Protein AF-A0A8T4NML2-F1 (afdb_monomer_lite)

Structure (mmCIF, N/CA/C/O backbone):
data_AF-A0A8T4NML2-F1
#
_entry.id   AF-A0A8T4NML2-F1
#
loop_
_atom_site.group_PDB
_atom_site.id
_atom_site.type_symbol
_atom_site.label_atom_id
_atom_site.label_alt_id
_atom_site.label_comp_id
_atom_site.label_asym_id
_atom_site.label_entity_id
_atom_site.label_seq_id
_atom_site.pdbx_PDB_ins_code
_atom_site.Cartn_x
_atom_site.Cartn_y
_atom_site.Cartn_z
_atom_site.occupancy
_atom_site.B_iso_or_equiv
_atom_site.auth_seq_id
_atom_site.auth_comp_id
_atom_site.auth_asym_id
_atom_site.auth_atom_id
_atom_site.pdbx_PDB_model_num
ATOM 1 N N . MET A 1 1 ? 7.526 13.174 -20.172 1.00 58.03 1 MET A N 1
ATOM 2 C CA . MET A 1 1 ? 6.718 12.640 -21.299 1.00 58.03 1 MET A CA 1
ATOM 3 C C . MET A 1 1 ? 5.493 11.960 -20.711 1.00 58.03 1 MET A C 1
ATOM 5 O O . MET A 1 1 ? 5.673 11.261 -19.726 1.00 58.03 1 MET A O 1
ATOM 9 N N . LYS A 1 2 ? 4.295 12.156 -21.279 1.00 60.88 2 LYS A N 1
ATOM 10 C CA . LYS A 1 2 ? 3.053 11.558 -20.763 1.00 60.88 2 LYS A CA 1
ATOM 11 C C . LYS A 1 2 ? 2.724 10.248 -21.499 1.00 60.88 2 LYS A C 1
ATOM 13 O O . LYS A 1 2 ? 2.502 10.268 -22.709 1.00 60.88 2 LYS A O 1
ATOM 18 N N . LEU A 1 3 ? 2.727 9.121 -20.796 1.00 67.12 3 LEU A N 1
ATOM 19 C CA . LEU A 1 3 ? 2.211 7.828 -21.231 1.00 67.12 3 LEU A CA 1
ATOM 20 C C . LEU A 1 3 ? 0.683 7.908 -21.314 1.00 67.12 3 LEU A C 1
ATOM 22 O O . LEU A 1 3 ? -0.028 7.959 -20.319 1.00 67.12 3 LEU A O 1
ATOM 26 N N . SER A 1 4 ? 0.154 7.909 -22.535 1.00 62.88 4 SER A N 1
ATOM 27 C CA . SER A 1 4 ? -1.290 8.022 -22.765 1.00 62.88 4 SER A CA 1
ATOM 28 C C . SER A 1 4 ? -2.064 6.740 -22.453 1.00 62.88 4 SER A C 1
ATOM 30 O O . SER A 1 4 ? -3.295 6.772 -22.402 1.00 62.88 4 SER A O 1
ATOM 32 N N . ARG A 1 5 ? -1.370 5.605 -22.285 1.00 69.19 5 ARG A N 1
ATOM 33 C CA . ARG A 1 5 ? -1.958 4.288 -22.022 1.00 69.19 5 ARG A CA 1
ATOM 34 C C . ARG A 1 5 ? -1.017 3.401 -21.222 1.00 69.19 5 ARG A C 1
ATOM 36 O O . ARG A 1 5 ? 0.203 3.536 -21.279 1.00 69.19 5 ARG A O 1
ATOM 43 N N . TYR A 1 6 ? -1.631 2.448 -20.536 1.00 73.88 6 TYR A N 1
ATOM 44 C CA . TYR A 1 6 ? -0.951 1.317 -19.939 1.00 73.88 6 TYR A CA 1
ATOM 45 C C . TYR A 1 6 ? -0.265 0.452 -21.008 1.00 73.88 6 TYR A C 1
ATOM 47 O O . TYR A 1 6 ? -0.877 0.167 -22.040 1.00 73.88 6 TYR A O 1
ATOM 55 N N . GLY A 1 7 ? 0.958 -0.024 -20.758 1.00 75.31 7 GLY A N 1
ATOM 56 C CA . GLY A 1 7 ? 1.636 -0.912 -21.707 1.00 75.31 7 GLY A CA 1
ATOM 57 C C . GLY A 1 7 ? 2.960 -1.490 -21.222 1.00 75.31 7 GLY A C 1
ATOM 58 O O . GLY A 1 7 ? 3.575 -0.980 -20.285 1.00 75.31 7 GLY A O 1
ATOM 59 N N . LEU A 1 8 ? 3.389 -2.571 -21.877 1.00 78.25 8 LEU A N 1
ATOM 60 C CA . LEU A 1 8 ? 4.763 -3.054 -21.791 1.00 78.25 8 LEU A CA 1
ATOM 61 C C . LEU A 1 8 ? 5.650 -2.102 -22.596 1.00 78.25 8 LEU A C 1
ATOM 63 O O . LEU A 1 8 ? 5.351 -1.805 -23.750 1.00 78.25 8 LEU A O 1
ATOM 67 N N . ILE A 1 9 ? 6.725 -1.630 -21.984 1.00 81.38 9 ILE A N 1
ATOM 68 C CA . ILE A 1 9 ? 7.774 -0.878 -22.658 1.00 81.38 9 ILE A CA 1
ATOM 69 C C . ILE A 1 9 ? 8.929 -1.858 -22.829 1.00 81.38 9 ILE A C 1
ATOM 71 O O . ILE A 1 9 ? 9.598 -2.247 -21.866 1.00 81.38 9 ILE A O 1
ATOM 75 N N . GLU A 1 10 ? 9.074 -2.332 -24.061 1.00 81.00 10 GLU A N 1
ATOM 76 C CA . GLU A 1 10 ? 10.095 -3.303 -24.428 1.00 81.00 10 GLU A CA 1
ATOM 77 C C . GLU A 1 10 ? 11.447 -2.616 -24.588 1.00 81.00 10 GLU A C 1
ATOM 79 O O . GLU A 1 10 ? 11.572 -1.553 -25.204 1.00 81.00 10 GLU A O 1
ATOM 84 N N . SER A 1 11 ? 12.472 -3.260 -24.039 1.00 81.00 11 SER A N 1
ATOM 85 C CA . SER A 1 11 ? 13.842 -2.813 -24.219 1.00 81.00 11 SER A CA 1
ATOM 86 C C . SER A 1 11 ? 14.338 -3.162 -25.618 1.00 81.00 11 SER A C 1
ATOM 88 O O . SER A 1 11 ? 14.111 -4.254 -26.130 1.00 81.00 11 SER A O 1
ATOM 90 N N . LYS A 1 12 ? 15.119 -2.257 -26.194 1.00 82.38 12 LYS A N 1
ATOM 91 C CA . LYS A 1 12 ? 15.935 -2.457 -27.397 1.00 82.38 12 LYS A CA 1
ATOM 92 C C . LYS A 1 12 ? 17.408 -2.723 -27.067 1.00 82.38 12 LYS A C 1
ATOM 94 O O . LYS A 1 12 ? 18.245 -2.770 -27.963 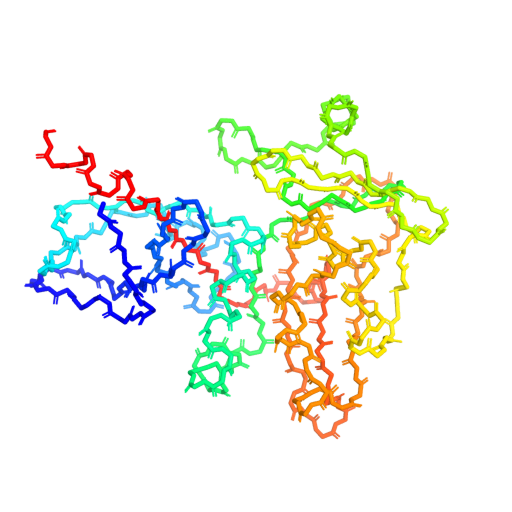1.00 82.38 12 LYS A O 1
ATOM 99 N N . SER A 1 13 ? 17.752 -2.838 -25.785 1.00 75.69 13 SER A N 1
ATOM 100 C CA . SER A 1 13 ? 19.128 -3.056 -25.326 1.00 75.69 13 SER A CA 1
ATOM 101 C C . SER A 1 13 ? 19.531 -4.529 -25.433 1.00 75.69 13 SER A C 1
ATOM 103 O O . SER A 1 13 ? 18.793 -5.408 -24.994 1.00 75.69 13 SER A O 1
ATOM 105 N N . SER A 1 14 ? 20.742 -4.798 -25.933 1.00 71.38 14 SER A N 1
ATOM 106 C CA . SER A 1 14 ? 21.362 -6.135 -25.908 1.00 71.38 14 SER A CA 1
ATOM 107 C C . SER A 1 14 ? 21.981 -6.504 -24.551 1.00 71.38 14 SER A C 1
ATOM 109 O O . SER A 1 14 ? 22.449 -7.627 -24.368 1.00 71.38 14 SER A O 1
ATOM 111 N N . ARG A 1 15 ? 22.019 -5.561 -23.601 1.00 69.94 15 ARG A N 1
ATOM 112 C CA . ARG A 1 15 ? 22.503 -5.765 -22.226 1.00 69.94 15 ARG A CA 1
ATOM 113 C C . ARG A 1 15 ? 21.388 -6.336 -21.339 1.00 69.94 15 ARG A C 1
ATOM 115 O O . ARG A 1 15 ? 20.223 -6.292 -21.749 1.00 69.94 15 ARG A O 1
ATOM 122 N N . PRO A 1 16 ? 21.709 -6.831 -20.122 1.00 69.50 16 PRO A N 1
ATOM 123 C CA . PRO A 1 16 ? 20.686 -7.210 -19.159 1.00 69.50 16 PRO A CA 1
ATOM 124 C C . PRO A 1 16 ? 19.735 -6.030 -18.958 1.00 69.50 16 PRO A C 1
ATOM 126 O O . PRO A 1 16 ? 20.135 -4.935 -18.551 1.00 69.50 16 PRO A O 1
ATOM 129 N N . HIS A 1 17 ? 18.483 -6.251 -19.324 1.00 81.75 17 HIS A N 1
ATOM 130 C CA . HIS A 1 17 ? 17.416 -5.278 -19.233 1.00 81.75 17 HIS A CA 1
ATOM 131 C C . HIS A 1 17 ? 16.231 -5.939 -18.553 1.00 81.75 17 HIS A C 1
ATOM 133 O O . HIS A 1 17 ? 16.081 -7.161 -18.557 1.00 81.75 17 HIS A O 1
ATOM 139 N N . ILE A 1 18 ? 15.373 -5.109 -17.987 1.00 80.81 18 ILE A N 1
ATOM 140 C CA . ILE A 1 18 ? 14.092 -5.543 -17.463 1.00 80.81 18 ILE A CA 1
ATOM 141 C C . ILE A 1 18 ? 12.996 -4.909 -18.306 1.00 80.81 18 ILE A C 1
ATOM 143 O O . ILE A 1 18 ? 13.107 -3.754 -18.728 1.00 80.81 18 ILE A O 1
ATOM 147 N N . ASN A 1 19 ? 11.957 -5.689 -18.582 1.00 78.19 19 ASN A N 1
ATOM 148 C CA . ASN A 1 19 ? 10.753 -5.167 -19.200 1.00 78.19 19 ASN A CA 1
ATOM 149 C C . ASN A 1 19 ? 10.100 -4.168 -18.250 1.00 78.19 19 ASN A C 1
ATOM 151 O O . ASN A 1 19 ? 9.869 -4.480 -17.077 1.00 78.19 19 ASN A O 1
ATOM 155 N N . LEU A 1 20 ? 9.798 -2.981 -18.769 1.00 85.31 20 LEU A N 1
ATOM 156 C CA . LEU A 1 20 ? 9.159 -1.933 -17.992 1.00 85.31 20 LEU A CA 1
ATOM 157 C C . LEU A 1 20 ? 7.672 -1.903 -18.278 1.00 85.31 20 LEU A C 1
ATOM 159 O O . LEU A 1 20 ? 7.180 -2.349 -19.311 1.00 85.31 20 LEU A O 1
ATOM 163 N N . ILE A 1 21 ? 6.949 -1.360 -17.322 1.00 82.69 21 ILE A N 1
ATOM 164 C CA . ILE A 1 21 ? 5.516 -1.204 -17.372 1.00 82.69 21 ILE A CA 1
ATOM 165 C C . ILE A 1 21 ? 5.230 0.285 -17.254 1.00 82.69 21 ILE A C 1
ATOM 167 O O . ILE A 1 21 ? 5.596 0.910 -16.261 1.00 82.69 21 ILE A O 1
ATOM 171 N N . GLY A 1 22 ? 4.551 0.835 -18.255 1.00 82.50 22 GLY A N 1
ATOM 172 C CA . GLY A 1 22 ? 3.967 2.165 -18.178 1.00 82.50 22 GLY A CA 1
ATOM 173 C C . GLY A 1 22 ? 2.611 2.118 -17.483 1.00 82.50 22 GLY A C 1
ATOM 174 O O . GLY A 1 22 ? 1.740 1.353 -17.904 1.00 82.50 22 GLY A O 1
ATOM 175 N N . VAL A 1 23 ? 2.425 2.928 -16.442 1.00 80.50 23 VAL A N 1
ATOM 176 C CA . VAL A 1 23 ? 1.164 3.071 -15.706 1.00 80.50 23 VAL A CA 1
ATOM 177 C C . VAL A 1 23 ? 0.727 4.532 -15.750 1.00 80.50 23 VAL A C 1
ATOM 179 O O . VAL A 1 23 ? 1.452 5.384 -15.235 1.00 80.50 23 VAL A O 1
ATOM 182 N N . PRO A 1 24 ? -0.434 4.836 -16.353 1.00 75.38 24 PRO A N 1
ATOM 183 C CA . PRO A 1 24 ? -0.969 6.188 -16.346 1.00 75.38 24 PRO A CA 1
ATOM 184 C C . PRO A 1 24 ? -1.243 6.656 -14.917 1.00 75.38 24 PRO A C 1
ATOM 186 O O . PRO A 1 24 ? -1.800 5.893 -14.126 1.00 75.38 24 PRO A O 1
ATOM 189 N N . GLY A 1 25 ? -0.883 7.895 -14.598 1.00 68.00 25 GLY A N 1
ATOM 190 C CA . GLY A 1 25 ? -1.186 8.507 -13.303 1.00 68.00 25 GLY A CA 1
ATOM 191 C C . GLY A 1 25 ? -1.884 9.858 -13.442 1.00 68.00 25 GLY A C 1
ATOM 192 O O . GLY A 1 25 ? -1.781 10.530 -14.469 1.00 68.00 25 GLY A O 1
ATOM 193 N N . ASP A 1 26 ? -2.602 10.266 -12.393 1.00 60.66 26 ASP A N 1
ATOM 194 C CA . ASP A 1 26 ? -3.373 11.519 -12.396 1.00 60.66 26 ASP A CA 1
ATOM 195 C C . ASP A 1 26 ? -2.466 12.760 -12.433 1.00 60.66 26 ASP A C 1
ATOM 197 O O . ASP A 1 26 ? -2.779 13.744 -13.106 1.00 60.66 26 ASP A O 1
ATOM 201 N N . LYS A 1 27 ? -1.329 12.703 -11.724 1.00 66.44 27 LYS A N 1
ATOM 202 C CA . LYS A 1 27 ? -0.318 13.775 -11.683 1.00 66.44 27 LYS A CA 1
ATOM 203 C C . LYS A 1 27 ? 0.843 13.496 -12.633 1.00 66.44 27 LYS A C 1
ATOM 205 O O . LYS A 1 27 ? 1.169 14.338 -13.464 1.00 66.44 27 LYS A O 1
ATOM 210 N N . GLU A 1 28 ? 1.430 12.308 -12.533 1.00 73.50 28 GLU A N 1
ATOM 211 C CA . GLU A 1 28 ? 2.518 11.847 -13.392 1.00 73.50 28 GLU A CA 1
ATOM 212 C C . GLU A 1 28 ? 2.387 10.354 -13.660 1.00 73.50 28 GLU A C 1
ATOM 214 O O . GLU A 1 28 ? 1.933 9.599 -12.800 1.00 73.50 28 GLU A O 1
ATOM 219 N N . ASP A 1 29 ? 2.829 9.924 -14.840 1.00 79.81 29 ASP A N 1
ATOM 220 C CA . ASP A 1 29 ? 2.860 8.504 -15.159 1.00 79.81 29 ASP A CA 1
ATOM 221 C C . ASP A 1 29 ? 4.020 7.813 -14.451 1.00 79.81 29 ASP A C 1
ATOM 223 O O . ASP A 1 29 ? 5.121 8.367 -14.319 1.00 79.81 29 ASP A O 1
ATOM 227 N N . LEU A 1 30 ? 3.770 6.574 -14.042 1.00 81.81 30 LEU A N 1
ATOM 228 C CA . LEU A 1 30 ? 4.745 5.722 -13.385 1.00 81.81 30 LEU A CA 1
ATOM 229 C C . LEU A 1 30 ? 5.355 4.770 -14.405 1.00 81.81 30 LEU A C 1
ATOM 231 O O . LEU A 1 30 ? 4.654 4.121 -15.186 1.00 81.81 30 LEU A O 1
ATOM 235 N N . VAL A 1 31 ? 6.674 4.641 -14.351 1.00 84.12 31 VAL A N 1
ATOM 236 C CA . VAL A 1 31 ? 7.404 3.595 -15.062 1.00 84.12 31 VAL A CA 1
ATOM 237 C C . VAL A 1 31 ? 7.894 2.609 -14.021 1.00 84.12 31 VAL A C 1
ATOM 239 O O . VAL A 1 31 ? 8.633 2.990 -13.111 1.00 84.12 31 VAL A O 1
ATOM 242 N N . VAL A 1 32 ? 7.465 1.354 -14.119 1.00 86.06 32 VAL A N 1
ATOM 243 C CA . VAL A 1 32 ? 7.709 0.363 -13.067 1.00 86.06 32 VAL A CA 1
ATOM 244 C C . VAL A 1 32 ? 8.267 -0.943 -13.610 1.00 86.06 32 VAL A C 1
ATOM 246 O O . VAL A 1 32 ? 7.979 -1.356 -14.731 1.00 86.06 32 VAL A O 1
ATOM 249 N N . ALA A 1 33 ? 9.048 -1.609 -12.777 1.00 87.44 33 ALA A N 1
ATOM 250 C CA . ALA A 1 33 ? 9.514 -2.970 -12.943 1.00 87.44 33 ALA A CA 1
ATOM 251 C C . ALA A 1 33 ? 9.005 -3.822 -11.771 1.00 87.44 33 ALA A C 1
ATOM 253 O O . ALA A 1 33 ? 8.710 -3.324 -10.680 1.00 87.44 33 ALA A O 1
ATOM 254 N N . ARG A 1 34 ? 8.880 -5.126 -12.008 1.00 86.06 34 ARG A N 1
ATOM 255 C CA . ARG A 1 34 ? 8.401 -6.093 -11.018 1.00 86.06 34 ARG A CA 1
ATOM 256 C C . ARG A 1 34 ? 9.557 -6.981 -10.557 1.00 86.06 34 ARG A C 1
ATOM 258 O O . ARG A 1 34 ? 10.258 -7.530 -11.400 1.00 86.06 34 ARG A O 1
ATOM 265 N N . PHE A 1 35 ? 9.679 -7.178 -9.248 1.00 85.56 35 PHE A N 1
ATOM 266 C CA . PHE A 1 35 ? 10.730 -7.962 -8.588 1.00 85.56 35 PHE A CA 1
ATOM 267 C C . PHE A 1 35 ? 10.077 -9.059 -7.738 1.00 85.56 35 PHE A C 1
ATOM 269 O O . PHE A 1 35 ? 9.071 -8.759 -7.101 1.00 85.56 35 PHE A O 1
ATOM 276 N N . GLY A 1 36 ? 10.567 -10.303 -7.769 1.00 78.88 36 GLY A N 1
ATOM 277 C CA . GLY A 1 36 ? 9.986 -11.444 -7.033 1.00 78.88 36 GLY A CA 1
ATOM 278 C C . GLY A 1 36 ? 10.231 -12.808 -7.702 1.00 78.88 36 GLY A C 1
ATOM 279 O O . GLY A 1 36 ? 10.777 -12.833 -8.812 1.00 78.88 36 GLY A O 1
ATOM 280 N N . PRO A 1 37 ? 9.784 -13.933 -7.095 1.00 76.56 37 PRO A N 1
ATOM 281 C CA . PRO A 1 37 ? 8.864 -14.040 -5.953 1.00 76.56 37 PRO A CA 1
ATOM 282 C C . PRO A 1 37 ? 9.531 -14.056 -4.560 1.00 76.56 37 PRO A C 1
ATOM 284 O O . PRO A 1 37 ? 8.939 -14.581 -3.628 1.00 76.56 37 PRO A O 1
ATOM 287 N N . ASP A 1 38 ? 10.743 -13.532 -4.391 1.00 80.81 38 ASP A N 1
ATOM 288 C CA . ASP A 1 38 ? 11.445 -13.557 -3.100 1.00 80.81 38 ASP A CA 1
ATOM 289 C C . ASP A 1 38 ? 10.802 -12.663 -2.015 1.00 80.81 38 ASP A C 1
ATOM 291 O O . ASP A 1 38 ? 9.780 -12.001 -2.211 1.00 80.81 38 ASP A O 1
ATOM 295 N N . THR A 1 39 ? 11.442 -12.599 -0.844 1.00 81.88 39 THR A N 1
ATOM 296 C CA . THR A 1 39 ? 11.035 -11.707 0.250 1.00 81.88 39 THR A CA 1
ATOM 297 C C . THR A 1 39 ? 11.091 -10.225 -0.129 1.00 81.88 39 THR A C 1
ATOM 299 O O . THR A 1 39 ? 11.914 -9.808 -0.944 1.00 81.88 39 THR A O 1
ATOM 302 N N . TYR A 1 40 ? 10.289 -9.377 0.533 1.00 81.50 40 TYR A N 1
ATOM 303 C CA . TYR A 1 40 ? 10.297 -7.927 0.274 1.00 81.50 40 TYR A CA 1
ATOM 304 C C . TYR A 1 40 ? 11.696 -7.311 0.415 1.00 81.50 40 TYR A C 1
ATOM 306 O O . TYR A 1 40 ? 12.075 -6.449 -0.371 1.00 81.50 40 TYR A O 1
ATOM 314 N N . ALA A 1 41 ? 12.489 -7.771 1.389 1.00 80.94 41 ALA A N 1
ATOM 315 C CA . ALA A 1 41 ? 13.860 -7.304 1.588 1.00 80.94 41 ALA A CA 1
ATOM 316 C C . ALA A 1 41 ? 14.776 -7.681 0.410 1.00 80.94 41 ALA A C 1
ATOM 318 O O . ALA A 1 41 ? 15.522 -6.831 -0.078 1.00 80.94 41 ALA A O 1
ATOM 319 N N . VAL A 1 42 ? 14.676 -8.918 -0.088 1.00 85.81 42 VAL A N 1
ATOM 320 C CA . VAL A 1 42 ? 15.428 -9.388 -1.265 1.00 85.81 42 VAL A CA 1
ATOM 321 C C . VAL A 1 42 ? 14.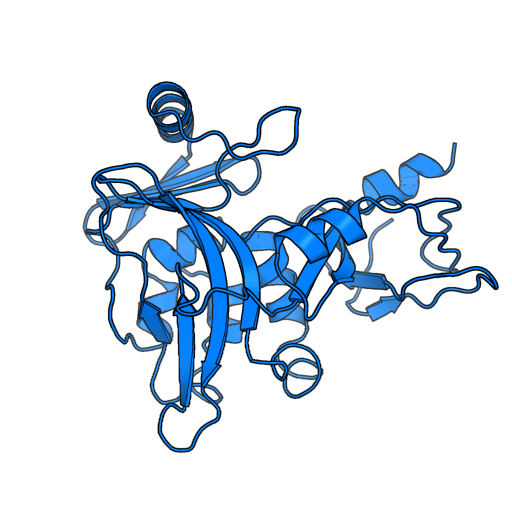988 -8.639 -2.525 1.00 85.81 42 VAL A C 1
ATOM 323 O O . VAL A 1 42 ? 15.830 -8.123 -3.259 1.00 85.81 42 VAL A O 1
ATOM 326 N N . ASN A 1 43 ? 13.681 -8.463 -2.723 1.00 86.75 43 ASN A N 1
ATOM 327 C CA . ASN A 1 43 ? 13.130 -7.684 -3.831 1.00 86.75 43 ASN A CA 1
ATOM 328 C C . ASN A 1 43 ? 13.606 -6.225 -3.797 1.00 86.75 43 ASN A C 1
ATOM 330 O O . ASN A 1 43 ? 14.020 -5.689 -4.824 1.00 86.75 43 ASN A O 1
ATOM 334 N N . ARG A 1 44 ? 13.618 -5.583 -2.620 1.00 85.31 44 ARG A N 1
ATOM 335 C CA . ARG A 1 44 ? 14.168 -4.228 -2.447 1.00 85.31 44 ARG A CA 1
ATOM 336 C C . ARG A 1 44 ? 15.661 -4.166 -2.755 1.00 85.31 44 ARG A C 1
ATOM 338 O O . ARG A 1 44 ? 16.110 -3.184 -3.340 1.00 85.31 44 ARG A O 1
ATOM 345 N N . ALA A 1 45 ? 16.432 -5.175 -2.355 1.00 86.88 45 ALA A N 1
ATOM 346 C CA . ALA A 1 45 ? 17.855 -5.236 -2.673 1.00 86.88 45 ALA A CA 1
ATOM 347 C C . ALA A 1 45 ? 18.080 -5.354 -4.190 1.00 86.88 45 ALA A C 1
ATOM 349 O O . ALA A 1 45 ? 18.928 -4.646 -4.730 1.00 86.88 45 ALA A O 1
ATOM 350 N N . ALA A 1 46 ? 17.273 -6.161 -4.886 1.00 88.31 46 ALA A N 1
ATOM 351 C CA . ALA A 1 46 ? 17.298 -6.254 -6.344 1.00 88.31 46 ALA A CA 1
ATOM 352 C C . ALA A 1 46 ? 16.938 -4.918 -7.022 1.00 88.31 46 ALA A C 1
ATOM 354 O O . ALA A 1 46 ? 17.639 -4.495 -7.934 1.00 88.31 46 ALA A O 1
ATOM 355 N N . MET A 1 47 ? 15.921 -4.191 -6.536 1.00 88.00 47 MET A N 1
ATOM 356 C CA . MET A 1 47 ? 15.534 -2.873 -7.082 1.00 88.00 47 MET A CA 1
ATOM 357 C C . MET A 1 47 ? 16.678 -1.851 -7.112 1.00 88.00 47 MET A C 1
ATOM 359 O O . MET A 1 47 ? 16.712 -0.996 -7.997 1.00 88.00 47 MET A O 1
ATOM 363 N N . ARG A 1 48 ? 17.605 -1.934 -6.150 1.00 83.50 48 ARG A N 1
ATOM 364 C CA . ARG A 1 48 ? 18.748 -1.018 -6.021 1.00 83.50 48 ARG A CA 1
ATOM 365 C C . ARG A 1 48 ? 19.871 -1.297 -7.022 1.00 83.50 48 ARG A C 1
ATOM 367 O O . ARG A 1 48 ? 20.820 -0.521 -7.074 1.00 83.50 48 ARG A O 1
ATOM 374 N N . GLN A 1 49 ? 19.794 -2.387 -7.785 1.00 86.50 49 GLN A N 1
ATOM 375 C CA . GLN A 1 49 ? 20.753 -2.668 -8.848 1.00 86.50 49 GLN A CA 1
ATOM 376 C C . GLN A 1 49 ? 20.576 -1.694 -10.019 1.00 86.50 49 GLN A C 1
ATOM 378 O O . GLN A 1 49 ? 19.507 -1.117 -10.229 1.00 86.50 49 GLN A O 1
ATOM 383 N N . GLU A 1 50 ? 21.647 -1.521 -10.787 1.00 87.00 50 GLU A N 1
ATOM 384 C CA . GLU A 1 50 ? 21.635 -0.726 -12.009 1.00 87.00 50 GLU A CA 1
ATOM 385 C C . GLU A 1 50 ? 21.195 -1.578 -13.201 1.00 87.00 50 GLU A C 1
ATOM 387 O O . GLU A 1 50 ? 21.730 -2.658 -13.457 1.00 87.00 50 GLU A O 1
ATOM 392 N N . TYR A 1 51 ? 20.235 -1.063 -13.963 1.00 84.75 51 TYR A N 1
ATOM 393 C CA . TYR A 1 51 ? 19.710 -1.689 -15.173 1.00 84.75 51 TYR A CA 1
ATOM 394 C C . TYR A 1 51 ? 19.863 -0.753 -16.369 1.00 84.75 51 TYR A C 1
ATOM 396 O O . TYR A 1 51 ? 19.927 0.461 -16.214 1.00 84.75 51 TYR A O 1
ATOM 404 N N . THR A 1 52 ? 19.870 -1.301 -17.584 1.00 83.12 52 THR A N 1
ATOM 405 C CA . THR A 1 52 ? 19.859 -0.493 -18.818 1.00 83.12 52 THR A CA 1
ATOM 406 C C . THR A 1 52 ? 18.515 -0.620 -19.521 1.00 83.12 52 THR A C 1
ATOM 408 O O . THR A 1 52 ? 17.952 -1.719 -19.562 1.00 83.12 52 THR A O 1
ATOM 411 N N . HIS A 1 53 ? 17.988 0.474 -20.086 1.00 84.12 53 HIS A N 1
ATOM 412 C CA . HIS A 1 53 ? 16.729 0.411 -20.827 1.00 84.12 53 HIS A CA 1
ATOM 413 C C . HIS A 1 53 ? 16.606 1.493 -21.909 1.00 84.12 53 HIS A C 1
ATOM 415 O O . HIS A 1 53 ? 16.338 2.662 -21.646 1.00 84.12 53 HIS A O 1
ATOM 421 N N . SER A 1 54 ? 16.712 1.083 -23.169 1.00 81.62 54 SER A N 1
ATOM 422 C CA . SER A 1 54 ? 16.475 1.970 -24.309 1.00 81.62 54 SER A CA 1
ATOM 423 C C . SER A 1 54 ? 15.234 1.516 -25.059 1.00 81.62 54 SER A C 1
ATOM 425 O O . SER A 1 54 ? 15.138 0.349 -25.413 1.00 81.62 54 SER A O 1
ATOM 427 N N . SER A 1 55 ? 14.291 2.415 -25.308 1.00 80.56 55 SER A N 1
ATOM 428 C CA . SER A 1 55 ? 13.084 2.183 -26.102 1.00 80.56 55 SER A CA 1
ATOM 429 C C . SER A 1 55 ? 12.710 3.465 -26.856 1.00 80.56 55 SER A C 1
ATOM 431 O O . SER A 1 55 ? 13.248 4.539 -26.577 1.00 80.56 55 SER A O 1
ATOM 433 N N . ASP A 1 56 ? 11.765 3.373 -27.796 1.00 76.31 56 ASP A N 1
ATOM 434 C CA . ASP A 1 56 ? 11.267 4.559 -28.523 1.00 76.31 56 ASP A CA 1
ATOM 435 C C . ASP A 1 56 ? 10.477 5.514 -27.623 1.00 76.31 56 ASP A C 1
ATOM 437 O O . ASP A 1 56 ? 10.308 6.688 -27.940 1.00 76.31 56 ASP A O 1
ATOM 441 N N . VAL A 1 57 ? 9.982 4.997 -26.498 1.00 75.81 57 VAL A N 1
ATOM 442 C CA . VAL A 1 57 ? 9.149 5.724 -25.541 1.00 75.81 57 VAL A CA 1
ATOM 443 C C . VAL A 1 57 ? 10.032 6.297 -24.426 1.00 75.81 57 VAL A C 1
ATOM 445 O O . VAL A 1 57 ? 9.949 7.471 -24.091 1.00 75.81 57 VAL A O 1
ATOM 448 N N . LEU A 1 58 ? 10.959 5.507 -23.891 1.00 75.38 58 LEU A N 1
ATOM 449 C CA . LEU A 1 58 ? 11.905 5.898 -22.846 1.00 75.38 58 LEU A CA 1
ATOM 450 C C . LEU A 1 58 ? 13.339 5.646 -23.311 1.00 75.38 58 LEU A C 1
ATOM 452 O O . LEU A 1 58 ? 13.709 4.507 -23.582 1.00 75.38 58 LEU A O 1
ATOM 456 N N . SER A 1 59 ? 14.163 6.690 -23.352 1.00 73.94 59 SER A N 1
ATOM 457 C CA . SER A 1 59 ? 15.591 6.578 -23.677 1.00 73.94 59 SER A CA 1
ATOM 458 C C . SER A 1 59 ? 16.419 6.759 -22.402 1.00 73.94 59 SER A C 1
ATOM 460 O O . SER A 1 59 ? 16.794 7.884 -22.084 1.00 73.94 59 SER A O 1
ATOM 462 N N . MET A 1 60 ? 16.655 5.673 -21.655 1.00 78.88 60 MET A N 1
ATOM 463 C CA . MET A 1 60 ? 17.337 5.700 -20.351 1.00 78.88 60 MET A CA 1
ATOM 464 C C . MET A 1 60 ? 18.615 4.831 -20.363 1.00 78.88 60 MET A C 1
ATOM 466 O O . MET A 1 60 ? 18.544 3.602 -20.442 1.00 78.88 60 MET A O 1
ATOM 47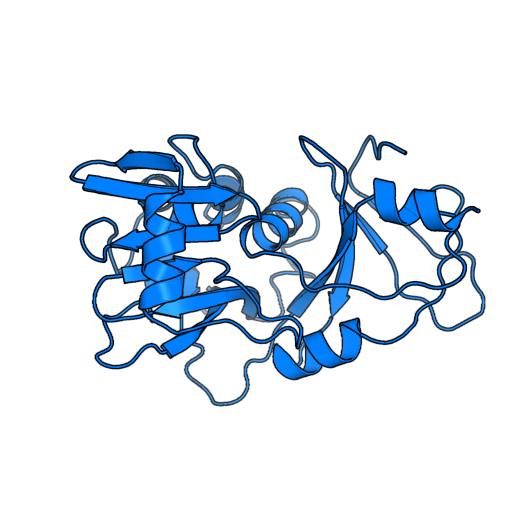0 N N . PRO A 1 61 ? 19.819 5.419 -20.280 1.00 76.75 61 PRO A N 1
ATOM 471 C CA . PRO A 1 61 ? 21.056 4.643 -20.376 1.00 76.75 61 PRO A CA 1
ATOM 472 C C . PRO A 1 61 ? 21.325 3.768 -19.140 1.00 76.75 61 PRO A C 1
ATOM 474 O O . PRO A 1 61 ? 21.763 2.628 -19.300 1.00 76.75 61 PRO A O 1
ATOM 477 N N . ILE A 1 62 ? 21.037 4.267 -17.932 1.00 84.62 62 ILE A N 1
ATOM 478 C CA . ILE A 1 62 ? 21.171 3.551 -16.653 1.00 84.62 62 ILE A CA 1
ATOM 479 C C . ILE A 1 62 ? 19.978 3.906 -15.764 1.00 84.62 62 ILE A C 1
ATOM 481 O O . ILE A 1 62 ? 19.567 5.061 -15.702 1.00 84.62 62 ILE A O 1
ATOM 485 N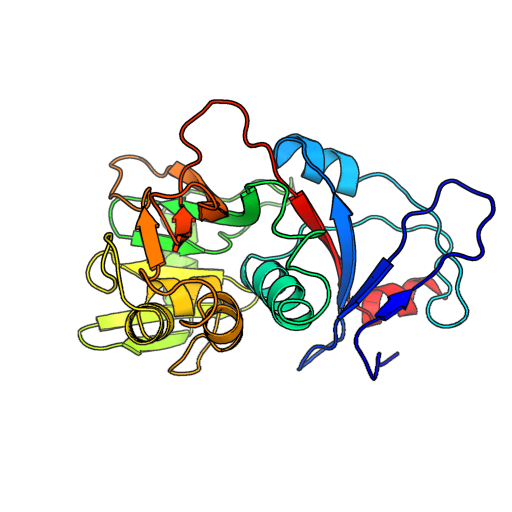 N . ILE A 1 63 ? 19.432 2.910 -15.072 1.00 83.38 63 ILE A N 1
ATOM 486 C CA . ILE A 1 63 ? 18.250 3.021 -14.230 1.00 83.38 63 ILE A CA 1
ATOM 487 C C . ILE A 1 63 ? 18.502 2.369 -12.873 1.00 83.38 63 ILE A C 1
ATOM 489 O O . ILE A 1 63 ? 18.916 1.214 -12.815 1.00 83.38 63 ILE A O 1
ATOM 493 N N . THR A 1 64 ? 18.136 3.068 -11.800 1.00 83.69 64 THR A N 1
ATOM 494 C CA . THR A 1 64 ? 18.007 2.505 -10.449 1.00 83.69 64 THR A CA 1
ATOM 495 C C . THR A 1 64 ? 16.560 2.643 -9.999 1.00 83.69 64 THR A C 1
ATOM 497 O O . THR A 1 64 ? 16.011 3.742 -10.038 1.00 83.69 64 THR A O 1
ATOM 500 N N . PHE A 1 65 ? 15.926 1.557 -9.562 1.00 87.38 65 PHE A N 1
ATOM 501 C CA . PHE A 1 65 ? 14.525 1.600 -9.146 1.00 87.38 65 PHE A CA 1
ATOM 502 C C . PHE A 1 65 ? 14.392 1.931 -7.662 1.00 87.38 65 PHE A C 1
ATOM 504 O O . PHE A 1 65 ? 15.163 1.460 -6.823 1.00 87.38 65 PHE A O 1
ATOM 511 N N . LYS A 1 66 ? 13.359 2.704 -7.320 1.00 86.06 66 LYS A N 1
ATOM 512 C CA . LYS A 1 66 ? 12.955 2.927 -5.929 1.00 86.06 66 LYS A CA 1
ATOM 513 C C . LYS A 1 66 ? 11.707 2.100 -5.610 1.00 86.06 66 LYS A C 1
ATOM 515 O O . LYS A 1 66 ? 10.853 1.961 -6.490 1.00 86.06 66 LYS A O 1
ATOM 520 N N . PRO A 1 67 ? 11.576 1.555 -4.387 1.00 86.81 67 PRO A N 1
ATOM 521 C CA . PRO A 1 67 ? 10.345 0.896 -3.962 1.00 86.81 67 PRO A CA 1
ATOM 522 C C . PRO A 1 67 ? 9.151 1.838 -4.108 1.00 86.81 67 PRO A C 1
ATOM 524 O O . PRO A 1 67 ? 9.264 3.025 -3.800 1.00 86.81 67 PRO A O 1
ATOM 527 N N . LYS A 1 68 ? 8.024 1.306 -4.576 1.00 87.88 68 LYS A N 1
ATOM 528 C CA . LYS A 1 68 ? 6.783 2.068 -4.698 1.00 87.88 68 LYS A CA 1
ATOM 529 C C . LYS A 1 68 ? 6.018 2.123 -3.381 1.00 87.88 68 LYS A C 1
ATOM 531 O O . LYS A 1 68 ? 6.112 1.211 -2.558 1.00 87.88 68 LYS A O 1
ATOM 536 N N . THR A 1 69 ? 5.273 3.208 -3.185 1.00 88.56 69 THR A N 1
ATOM 537 C CA . THR A 1 69 ? 4.358 3.350 -2.048 1.00 88.56 69 THR A CA 1
ATOM 538 C C . THR A 1 69 ? 3.241 2.310 -2.129 1.00 88.56 69 THR A C 1
ATOM 540 O O . THR A 1 69 ? 2.944 1.766 -3.198 1.00 88.56 69 THR A O 1
ATOM 543 N N . THR A 1 70 ? 2.571 2.058 -1.003 1.00 90.00 70 THR A N 1
ATOM 544 C CA . THR A 1 70 ? 1.418 1.147 -0.948 1.00 90.00 70 THR A CA 1
ATOM 545 C C . THR A 1 70 ? 0.333 1.530 -1.957 1.00 90.00 70 THR A C 1
ATOM 547 O O . THR A 1 70 ? -0.159 0.667 -2.687 1.00 90.00 70 THR A O 1
ATOM 550 N N . ALA A 1 71 ? 0.023 2.825 -2.064 1.00 90.00 71 ALA A N 1
ATOM 551 C CA . ALA A 1 71 ? -0.969 3.350 -2.996 1.00 90.00 71 ALA A CA 1
ATOM 552 C C . ALA A 1 71 ? -0.556 3.158 -4.465 1.00 90.00 71 ALA A C 1
ATOM 554 O O . ALA A 1 71 ? -1.363 2.703 -5.276 1.00 90.00 71 ALA A O 1
ATOM 555 N N . GLU A 1 72 ? 0.706 3.433 -4.812 1.00 88.56 72 GLU A N 1
ATOM 556 C CA . GLU A 1 72 ? 1.218 3.207 -6.170 1.00 88.56 72 GLU A CA 1
ATOM 557 C C . GLU A 1 72 ? 1.201 1.720 -6.537 1.00 88.56 72 GLU A C 1
ATOM 559 O O . GLU A 1 72 ? 0.755 1.364 -7.626 1.00 88.56 72 GLU A O 1
ATOM 564 N N . SER A 1 73 ? 1.623 0.833 -5.631 1.00 87.69 73 SER A N 1
ATOM 565 C CA . SER A 1 73 ? 1.549 -0.619 -5.837 1.00 87.69 73 SER A CA 1
ATOM 566 C C . SER A 1 73 ? 0.114 -1.083 -6.095 1.00 87.69 73 SER A C 1
ATOM 568 O O . SER A 1 73 ? -0.128 -1.857 -7.022 1.00 87.69 73 SER A O 1
ATOM 570 N N . ILE A 1 74 ? -0.851 -0.575 -5.326 1.00 88.19 74 ILE A N 1
ATOM 571 C CA . ILE A 1 74 ? -2.284 -0.836 -5.522 1.00 88.19 74 ILE A CA 1
ATOM 572 C C . ILE A 1 74 ? -2.769 -0.301 -6.879 1.00 88.19 74 ILE A C 1
ATOM 574 O O . ILE A 1 74 ? -3.498 -1.000 -7.584 1.00 88.19 74 ILE A O 1
ATOM 578 N N . ALA A 1 75 ? -2.349 0.898 -7.285 1.00 86.38 75 ALA A N 1
ATOM 579 C CA . ALA A 1 75 ? -2.714 1.478 -8.578 1.00 86.38 75 ALA A CA 1
ATOM 580 C C . ALA A 1 75 ? -2.168 0.648 -9.754 1.00 86.38 75 ALA A C 1
ATOM 582 O O . ALA A 1 75 ? -2.916 0.297 -10.669 1.00 86.38 75 ALA A O 1
ATOM 583 N N . ILE A 1 76 ? -0.891 0.246 -9.695 1.00 82.75 76 ILE A N 1
ATOM 584 C CA . ILE A 1 76 ? -0.244 -0.616 -10.702 1.00 82.75 76 ILE A CA 1
ATOM 585 C C . ILE A 1 76 ? -1.032 -1.919 -10.880 1.00 82.75 76 ILE A C 1
ATOM 587 O O . ILE A 1 76 ? -1.238 -2.386 -12.005 1.00 82.75 76 ILE A O 1
ATOM 591 N N . VAL A 1 77 ? -1.491 -2.500 -9.771 1.00 81.06 77 VAL A N 1
ATOM 592 C CA . VAL A 1 77 ? -2.326 -3.702 -9.772 1.00 81.06 77 VAL A CA 1
ATOM 593 C C . VAL A 1 77 ? -3.688 -3.450 -10.410 1.00 81.06 77 VAL A C 1
ATOM 595 O O . VAL A 1 77 ? -4.115 -4.235 -11.263 1.00 81.06 77 VAL A O 1
ATOM 598 N N . ALA A 1 78 ? -4.376 -2.386 -9.998 1.00 82.69 78 ALA A N 1
ATOM 599 C CA . ALA A 1 78 ? -5.726 -2.081 -10.456 1.00 82.69 78 ALA A CA 1
ATOM 600 C C . ALA A 1 78 ? -5.775 -1.876 -11.978 1.00 82.69 78 ALA A C 1
ATOM 602 O O . ALA A 1 78 ? -6.674 -2.404 -12.635 1.00 82.69 78 ALA A O 1
ATOM 603 N N . CYS A 1 79 ? -4.757 -1.233 -12.566 1.00 75.62 79 CYS A N 1
ATOM 604 C CA . CYS A 1 79 ? -4.658 -1.017 -14.015 1.00 75.62 79 CYS A CA 1
ATOM 605 C C . CYS A 1 79 ? -4.577 -2.306 -14.858 1.00 75.62 79 CYS A C 1
ATOM 607 O O . CYS A 1 79 ? -4.849 -2.265 -16.055 1.00 75.62 79 CYS A O 1
ATOM 609 N N . LYS A 1 80 ? -4.215 -3.454 -14.270 1.00 65.81 80 LYS A N 1
ATOM 610 C CA . LYS A 1 80 ? -4.066 -4.749 -14.967 1.00 65.81 80 LYS A CA 1
ATOM 611 C C . LYS A 1 80 ? -5.095 -5.804 -14.563 1.00 65.81 80 LYS A C 1
ATOM 613 O O . LYS A 1 80 ? -5.019 -6.933 -15.065 1.00 65.81 80 LYS A O 1
ATOM 618 N N . PHE A 1 81 ? -6.021 -5.476 -13.653 1.00 55.72 81 PHE A N 1
ATOM 619 C CA . PHE A 1 81 ? -6.854 -6.474 -12.976 1.00 55.72 81 PHE A CA 1
ATOM 620 C C . PHE A 1 81 ? -7.677 -7.334 -13.947 1.00 55.72 81 PHE A C 1
ATOM 622 O O . PHE A 1 81 ? -7.808 -8.541 -13.749 1.00 55.72 81 PHE A O 1
ATOM 629 N N . ARG A 1 82 ? -8.162 -6.740 -15.043 1.00 48.94 82 ARG A N 1
ATOM 630 C CA . ARG A 1 82 ? -9.028 -7.436 -16.001 1.00 48.94 82 ARG A CA 1
ATOM 631 C C . ARG A 1 82 ? -8.280 -8.376 -16.957 1.00 48.94 82 ARG A C 1
ATOM 633 O O . ARG A 1 82 ? -8.752 -9.490 -17.171 1.00 48.94 82 ARG A O 1
ATOM 640 N N . ASP A 1 83 ? -7.116 -7.968 -17.471 1.00 53.59 83 ASP A N 1
ATOM 641 C CA . ASP A 1 83 ? -6.531 -8.603 -18.667 1.00 53.59 83 ASP A CA 1
ATOM 642 C C . ASP A 1 83 ? -5.224 -9.381 -18.410 1.00 53.59 83 ASP A C 1
ATOM 644 O O . ASP A 1 83 ? -4.928 -10.327 -19.135 1.00 53.59 83 ASP A O 1
ATOM 648 N N . LEU A 1 84 ? -4.446 -9.046 -17.368 1.00 49.75 84 LEU A N 1
ATOM 649 C CA . LEU A 1 84 ? -3.127 -9.665 -17.104 1.00 49.75 84 LEU A CA 1
ATOM 650 C C . LEU A 1 84 ? -2.972 -10.202 -15.668 1.00 49.75 84 LEU A C 1
ATOM 652 O O . LEU A 1 84 ? -2.180 -11.110 -15.406 1.00 49.75 84 LEU A O 1
ATOM 656 N N . ALA A 1 85 ? -3.762 -9.705 -14.713 1.00 49.66 85 ALA A N 1
ATOM 657 C CA . ALA A 1 85 ? -3.625 -10.075 -13.304 1.00 49.66 85 ALA A CA 1
ATOM 658 C C . ALA A 1 85 ? -4.119 -11.491 -12.959 1.00 49.66 85 ALA A C 1
ATOM 660 O O . ALA A 1 85 ? -3.690 -12.052 -11.948 1.00 49.66 85 ALA A O 1
ATOM 661 N N . LYS A 1 86 ? -4.967 -12.114 -13.791 1.00 46.97 86 LYS A N 1
ATOM 662 C CA . LYS A 1 86 ? -5.570 -13.415 -13.454 1.00 46.97 86 LYS A CA 1
ATOM 663 C C . LYS A 1 86 ? -4.550 -14.564 -13.399 1.00 46.97 86 LYS A C 1
ATOM 665 O O . LYS A 1 86 ? -4.792 -15.532 -12.672 1.00 46.97 86 LYS A O 1
ATOM 670 N N . LYS A 1 87 ? -3.410 -14.469 -14.096 1.00 48.44 87 LYS A N 1
ATOM 671 C CA . LYS A 1 87 ? -2.347 -15.495 -14.063 1.00 48.44 87 LYS A CA 1
ATOM 672 C C . LYS A 1 87 ? -0.939 -14.963 -13.796 1.00 48.44 87 LYS A C 1
ATOM 674 O O . LYS A 1 87 ? -0.187 -15.676 -13.156 1.00 48.44 87 LYS A O 1
ATOM 679 N N . ASP A 1 88 ? -0.592 -13.735 -14.172 1.00 46.31 88 ASP A N 1
ATOM 680 C CA . ASP A 1 88 ? 0.828 -13.353 -14.108 1.00 46.31 88 ASP A CA 1
ATOM 681 C C . ASP A 1 88 ? 1.178 -12.471 -12.909 1.00 46.31 88 ASP A C 1
ATOM 683 O O . ASP A 1 88 ? 2.340 -12.428 -12.523 1.00 46.31 88 ASP A O 1
ATOM 687 N N . ILE A 1 89 ? 0.206 -11.782 -12.295 1.00 47.28 89 ILE A N 1
ATOM 688 C CA . ILE A 1 89 ? 0.451 -10.861 -11.161 1.00 47.28 89 ILE A CA 1
ATOM 689 C C . ILE A 1 89 ? -0.154 -11.374 -9.852 1.00 47.28 89 ILE A C 1
ATOM 691 O O . ILE A 1 89 ? 0.500 -11.283 -8.821 1.00 47.28 89 ILE A O 1
ATOM 695 N N . PHE A 1 90 ? -1.356 -11.960 -9.886 1.00 52.91 90 PHE A N 1
ATOM 696 C CA . PHE A 1 90 ? -2.014 -12.552 -8.708 1.00 52.91 90 PHE A CA 1
ATOM 697 C C . PHE A 1 90 ? -2.070 -14.085 -8.746 1.00 52.91 90 PHE A C 1
ATOM 699 O O . PHE A 1 90 ? -2.822 -14.690 -7.984 1.00 52.91 90 PHE A O 1
ATOM 706 N N . ASN A 1 91 ? -1.304 -14.732 -9.632 1.00 48.09 91 ASN A N 1
ATOM 707 C CA . ASN A 1 91 ? -0.950 -16.146 -9.462 1.00 48.09 91 ASN A CA 1
ATOM 708 C C . ASN A 1 91 ? 0.551 -16.343 -9.180 1.00 48.09 91 ASN A C 1
ATOM 710 O O . ASN A 1 91 ? 1.245 -17.064 -9.891 1.00 48.09 91 ASN A O 1
ATOM 714 N N . PRO A 1 92 ? 1.048 -15.657 -8.146 1.00 50.34 92 PRO A N 1
ATOM 715 C CA . PRO A 1 92 ? 2.052 -16.237 -7.265 1.00 50.34 92 PRO A CA 1
ATOM 716 C C . PRO A 1 92 ? 1.694 -15.936 -5.804 1.00 50.34 92 PRO A C 1
ATOM 718 O O . PRO A 1 92 ? 2.467 -15.332 -5.085 1.00 50.34 92 PRO A O 1
ATOM 721 N N . ASN A 1 93 ? 0.477 -16.303 -5.397 1.00 55.97 93 ASN A N 1
ATOM 722 C CA . ASN A 1 93 ? -0.056 -16.357 -4.030 1.00 55.97 93 ASN A CA 1
ATOM 723 C C . ASN A 1 93 ? 0.044 -15.118 -3.102 1.00 55.97 93 ASN A C 1
ATOM 725 O O . ASN A 1 93 ? -0.772 -15.067 -2.192 1.00 55.97 93 ASN A O 1
ATOM 729 N N . TRP A 1 94 ? 0.928 -14.129 -3.282 1.00 74.31 94 TRP A N 1
ATOM 730 C CA . TRP A 1 94 ? 1.163 -13.006 -2.360 1.00 74.31 94 TRP A CA 1
ATOM 731 C C . TRP A 1 94 ? 1.828 -11.830 -3.108 1.00 74.31 94 TRP A C 1
ATOM 733 O O . TRP A 1 94 ? 2.964 -11.925 -3.564 1.00 74.31 94 TRP A O 1
ATOM 743 N N . LEU A 1 95 ? 1.139 -10.697 -3.262 1.00 80.06 95 LEU A N 1
ATOM 744 C CA . LEU A 1 95 ? 1.755 -9.446 -3.721 1.00 80.06 95 LEU A CA 1
ATOM 745 C C . LEU A 1 95 ? 2.049 -8.557 -2.516 1.00 80.06 95 LEU A C 1
ATOM 747 O O . LEU A 1 95 ? 1.173 -8.358 -1.680 1.00 80.06 95 LEU A O 1
ATOM 751 N N . GLN A 1 96 ? 3.239 -7.971 -2.461 1.00 85.12 96 GLN A N 1
ATOM 752 C CA . GLN A 1 96 ? 3.640 -7.021 -1.430 1.00 85.12 96 GLN A CA 1
ATOM 753 C C . GLN A 1 96 ? 3.367 -5.599 -1.913 1.00 85.12 96 GLN A C 1
ATOM 755 O O . GLN A 1 96 ? 3.975 -5.135 -2.876 1.00 85.12 96 GLN A O 1
ATOM 760 N N . ALA A 1 97 ? 2.440 -4.910 -1.253 1.00 84.75 97 ALA A N 1
ATOM 761 C CA . ALA A 1 97 ? 2.051 -3.559 -1.636 1.00 84.75 97 ALA A CA 1
ATOM 762 C C . ALA A 1 97 ? 2.985 -2.493 -1.041 1.00 84.75 97 ALA A C 1
ATOM 764 O O . ALA A 1 97 ? 3.274 -1.508 -1.710 1.00 84.75 97 ALA A O 1
ATOM 765 N N . GLY A 1 98 ? 3.495 -2.695 0.176 1.00 86.75 98 GLY A N 1
ATOM 766 C CA . GLY A 1 98 ? 4.405 -1.747 0.821 1.00 86.75 98 GLY A CA 1
ATOM 767 C C . GLY A 1 98 ? 4.483 -1.927 2.334 1.00 86.75 98 GLY A C 1
ATOM 768 O O . GLY A 1 98 ? 3.871 -2.841 2.893 1.00 86.75 98 GLY A O 1
ATOM 769 N N . TYR A 1 99 ? 5.244 -1.060 3.003 1.00 87.19 99 TYR A N 1
ATOM 770 C CA . TYR A 1 99 ? 5.349 -1.070 4.461 1.00 87.19 99 TYR A CA 1
ATOM 771 C C . TYR A 1 99 ? 4.071 -0.547 5.128 1.00 87.19 99 TYR A C 1
ATOM 773 O O . TYR A 1 99 ? 3.464 0.434 4.690 1.00 87.19 99 TYR A O 1
ATOM 781 N N . VAL A 1 100 ? 3.725 -1.172 6.249 1.00 90.69 100 VAL A N 1
ATOM 782 C CA . VAL A 1 100 ? 2.823 -0.627 7.266 1.00 90.69 100 VAL A CA 1
ATOM 783 C C . VAL A 1 100 ? 3.474 -0.737 8.630 1.00 90.69 100 VAL A C 1
ATOM 785 O O . VAL A 1 100 ? 4.182 -1.702 8.919 1.00 90.69 100 VAL A O 1
ATOM 788 N N . LEU A 1 101 ? 3.201 0.230 9.490 1.00 91.69 101 LEU A N 1
ATOM 789 C CA . LEU A 1 101 ? 3.538 0.164 10.901 1.00 91.69 101 LEU A CA 1
ATOM 790 C C . LEU A 1 101 ? 2.248 -0.024 11.693 1.00 91.69 101 LEU A C 1
ATOM 792 O O . LEU A 1 101 ? 1.265 0.672 11.462 1.00 91.69 101 LEU A O 1
ATOM 796 N N . ARG A 1 102 ? 2.250 -0.970 12.626 1.00 91.94 102 ARG A N 1
ATOM 797 C CA . ARG A 1 102 ? 1.175 -1.122 13.608 1.00 91.94 102 ARG A CA 1
ATOM 798 C C . ARG A 1 102 ? 1.698 -0.721 14.965 1.00 91.94 102 ARG A C 1
ATOM 800 O O . ARG A 1 102 ? 2.795 -1.139 15.331 1.00 91.94 102 ARG A O 1
ATOM 807 N N . ASP A 1 103 ? 0.903 0.011 15.717 1.00 92.12 103 ASP A N 1
ATOM 808 C CA . ASP A 1 103 ? 1.169 0.303 17.119 1.00 92.12 103 ASP A CA 1
ATOM 809 C C . ASP A 1 103 ? -0.085 0.025 17.961 1.00 92.12 103 ASP A C 1
ATOM 811 O O . ASP A 1 103 ? -0.947 -0.777 17.571 1.00 92.12 103 ASP A O 1
ATOM 815 N N . SER A 1 104 ? -0.150 0.617 19.151 1.00 92.50 104 SER A N 1
ATOM 816 C CA . SER A 1 104 ? -1.286 0.483 20.059 1.00 92.50 104 SER A CA 1
ATOM 817 C C . SER A 1 104 ? -2.500 1.323 19.659 1.00 92.50 104 SER A C 1
ATOM 819 O O . SER A 1 104 ? -3.605 1.005 20.095 1.00 92.50 104 SER A O 1
ATOM 821 N N . GLU A 1 105 ? -2.312 2.377 18.865 1.00 92.81 105 GLU A N 1
ATOM 822 C CA . GLU A 1 105 ? -3.361 3.321 18.465 1.00 92.81 105 GLU A CA 1
ATOM 823 C C . GLU A 1 105 ? -4.000 2.894 17.139 1.00 92.81 105 GLU A C 1
ATOM 825 O O . GLU A 1 105 ? -5.228 2.851 17.013 1.00 92.81 105 GLU A O 1
ATOM 830 N N . GLY A 1 106 ? -3.181 2.478 16.172 1.00 94.31 106 GLY A N 1
ATOM 831 C CA . GLY A 1 106 ? -3.675 2.166 14.843 1.00 94.31 106 GLY A CA 1
ATOM 832 C C . GLY A 1 106 ? -2.638 1.612 13.877 1.00 94.31 106 GLY A C 1
ATOM 833 O O . GLY A 1 106 ? -1.659 0.950 14.239 1.00 94.31 106 GLY A O 1
ATOM 834 N N . VAL A 1 107 ? -2.918 1.859 12.600 1.00 94.75 107 VAL A N 1
ATOM 835 C CA . VAL A 1 107 ? -2.133 1.391 11.462 1.00 94.75 107 VAL A CA 1
ATOM 836 C C . VAL A 1 107 ? -1.689 2.586 10.637 1.00 94.75 107 VAL A C 1
ATOM 838 O O . VAL A 1 107 ? -2.510 3.378 10.177 1.00 94.75 107 VAL A O 1
ATOM 841 N N . TRP A 1 108 ? -0.388 2.660 10.394 1.00 93.81 108 TRP A N 1
ATOM 842 C CA . TRP A 1 108 ? 0.240 3.618 9.501 1.00 93.81 108 TRP A CA 1
ATOM 843 C C . TRP A 1 108 ? 0.562 2.922 8.180 1.00 93.81 108 TRP A C 1
ATOM 845 O O . TRP A 1 108 ? 1.277 1.919 8.173 1.00 93.81 108 TRP A O 1
ATOM 855 N N . ALA A 1 109 ? 0.057 3.437 7.065 1.00 93.19 109 ALA A N 1
ATOM 856 C CA . ALA A 1 109 ? 0.453 3.022 5.725 1.00 93.19 109 ALA A CA 1
ATOM 857 C C . ALA A 1 109 ? 1.565 3.917 5.200 1.00 93.19 109 ALA A C 1
ATOM 859 O O . ALA A 1 109 ? 1.515 5.133 5.377 1.00 93.19 109 ALA A O 1
ATOM 860 N N . ASN A 1 110 ? 2.548 3.290 4.543 1.00 89.06 110 ASN A N 1
ATOM 861 C CA . ASN A 1 110 ? 3.715 3.973 3.999 1.00 89.06 110 ASN A CA 1
ATOM 862 C C . ASN A 1 110 ? 4.361 4.903 5.048 1.00 89.06 110 ASN A C 1
ATOM 864 O O . ASN A 1 110 ? 4.398 6.119 4.851 1.00 89.06 110 ASN A O 1
ATOM 868 N N . PRO A 1 111 ? 4.796 4.352 6.203 1.00 89.19 111 PRO A N 1
ATOM 869 C CA . PRO A 1 111 ? 5.435 5.158 7.232 1.00 89.19 111 PRO A CA 1
ATOM 870 C C . PRO A 1 111 ? 6.636 5.920 6.646 1.00 89.19 111 PRO A C 1
ATOM 872 O O . PRO A 1 111 ? 7.282 5.416 5.719 1.00 89.19 111 PRO A O 1
ATOM 875 N N . PRO A 1 112 ? 6.953 7.108 7.189 1.00 84.62 112 PRO A N 1
ATOM 876 C CA . PRO A 1 112 ? 8.119 7.885 6.769 1.00 84.62 112 PRO A CA 1
ATOM 877 C C . PRO A 1 112 ? 9.389 7.029 6.788 1.00 84.62 112 PRO A C 1
ATOM 879 O O . PRO A 1 112 ? 9.563 6.182 7.664 1.00 84.62 112 PRO A O 1
ATOM 882 N N . VAL A 1 113 ? 10.296 7.267 5.846 1.00 83.50 113 VAL A N 1
ATOM 883 C CA . VAL A 1 113 ? 11.589 6.575 5.765 1.00 83.50 113 VAL A CA 1
ATOM 884 C C . VAL A 1 113 ? 12.725 7.533 6.098 1.00 83.50 113 VAL A C 1
ATOM 886 O O . VAL A 1 113 ? 12.688 8.703 5.727 1.00 83.50 113 VAL A O 1
ATOM 889 N N . ALA A 1 114 ? 13.734 7.038 6.807 1.00 81.56 114 ALA A N 1
ATOM 890 C CA . ALA A 1 114 ? 14.980 7.757 7.037 1.00 81.56 114 ALA A CA 1
ATOM 891 C C . ALA A 1 114 ? 15.866 7.743 5.776 1.00 81.56 114 ALA A C 1
ATOM 893 O O . ALA A 1 114 ? 15.607 6.997 4.829 1.00 81.56 114 ALA A O 1
ATOM 894 N N . ASP A 1 115 ? 16.957 8.514 5.783 1.00 77.12 115 ASP A N 1
ATOM 895 C CA . ASP A 1 115 ? 17.893 8.631 4.649 1.00 77.12 115 ASP A CA 1
ATOM 896 C C . ASP A 1 115 ? 18.519 7.289 4.231 1.00 77.12 115 ASP A C 1
ATOM 898 O O . ASP A 1 115 ? 18.853 7.072 3.068 1.00 77.12 115 ASP A O 1
ATOM 902 N N . ASN A 1 116 ? 18.644 6.348 5.169 1.00 74.00 116 ASN A N 1
ATOM 903 C CA . ASN A 1 116 ? 19.105 4.982 4.898 1.00 74.00 116 ASN A CA 1
ATOM 904 C C . ASN A 1 116 ? 18.025 4.090 4.241 1.00 74.00 116 ASN A C 1
ATOM 906 O O . ASN A 1 116 ? 18.281 2.927 3.915 1.00 74.00 116 ASN A O 1
ATOM 910 N N . GLY A 1 117 ? 16.822 4.625 4.030 1.00 72.19 117 GLY A N 1
ATOM 911 C CA . GLY A 1 117 ? 15.673 3.947 3.445 1.00 72.19 117 GLY A CA 1
ATOM 912 C C . GLY A 1 117 ? 14.937 3.006 4.398 1.00 72.19 117 GLY A C 1
ATOM 913 O O . GLY A 1 117 ? 14.138 2.198 3.915 1.00 72.19 117 GLY A O 1
ATOM 914 N N . GLU A 1 118 ? 15.210 3.068 5.703 1.00 80.31 118 GLU A N 1
ATOM 915 C CA . GLU A 1 118 ? 14.490 2.301 6.721 1.00 80.31 118 GLU A CA 1
ATOM 916 C C . GLU A 1 118 ? 13.305 3.100 7.283 1.00 80.31 118 GLU A C 1
ATOM 918 O O . GLU A 1 118 ? 13.438 4.304 7.516 1.00 80.31 118 GLU A O 1
ATOM 923 N N . PRO A 1 119 ? 12.142 2.466 7.514 1.00 83.38 119 PRO A N 1
ATOM 924 C CA . PRO A 1 119 ? 10.998 3.138 8.118 1.00 83.38 119 PRO A CA 1
ATOM 925 C C . PRO A 1 119 ? 11.282 3.675 9.522 1.00 83.38 119 PRO A C 1
ATOM 927 O O . PRO A 1 119 ? 11.812 2.973 10.384 1.00 83.38 119 PRO A O 1
ATOM 930 N N . ILE A 1 120 ? 10.871 4.914 9.763 1.00 87.19 120 ILE A N 1
ATOM 931 C CA . ILE A 1 120 ? 10.918 5.560 11.069 1.00 87.19 120 ILE A CA 1
ATOM 932 C C . ILE A 1 120 ? 9.720 5.068 11.889 1.00 87.19 120 ILE A C 1
ATOM 934 O O . ILE A 1 120 ? 8.574 5.133 11.445 1.00 87.19 120 ILE A O 1
ATOM 9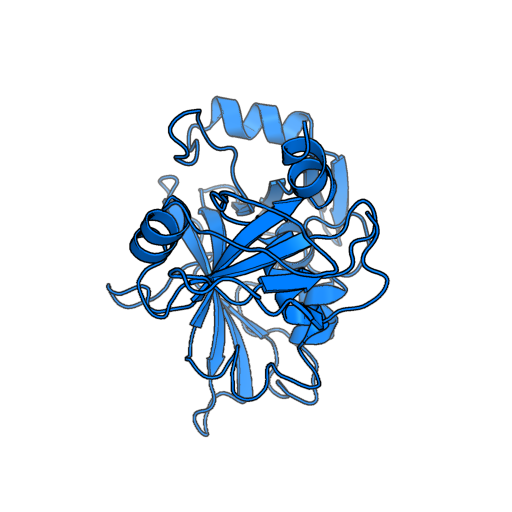38 N N . VAL A 1 121 ? 9.996 4.567 13.095 1.00 88.25 121 VAL A N 1
ATOM 939 C CA . VAL A 1 121 ? 8.990 3.966 13.994 1.00 88.25 121 VAL A CA 1
ATOM 940 C C . VAL A 1 121 ? 8.842 4.703 15.326 1.00 88.25 121 VAL A C 1
ATOM 942 O O . VAL A 1 121 ? 8.150 4.225 16.223 1.00 88.25 121 VAL A O 1
ATOM 945 N N . ASP A 1 122 ? 9.514 5.843 15.497 1.00 89.00 122 ASP A N 1
ATOM 946 C CA . ASP A 1 122 ? 9.453 6.598 16.743 1.00 89.00 122 ASP A CA 1
ATOM 947 C C . ASP A 1 122 ? 8.145 7.399 16.851 1.00 89.00 122 ASP A C 1
ATOM 949 O O . ASP A 1 122 ? 7.702 8.062 15.912 1.00 89.00 122 ASP A O 1
ATOM 953 N N . ALA A 1 123 ? 7.523 7.354 18.028 1.00 87.94 123 ALA A N 1
ATOM 954 C CA . ALA A 1 123 ? 6.202 7.937 18.238 1.00 87.94 123 ALA A CA 1
ATOM 955 C C . ALA A 1 123 ? 6.172 9.465 18.062 1.00 87.94 123 ALA A C 1
ATOM 957 O O . ALA A 1 123 ? 5.155 10.018 17.650 1.00 87.94 123 ALA A O 1
ATOM 958 N N . LYS A 1 124 ? 7.274 10.169 18.359 1.00 90.56 124 LYS A N 1
ATOM 959 C CA . LYS A 1 124 ? 7.320 11.634 18.267 1.00 90.56 124 LYS A CA 1
ATOM 960 C C . LYS A 1 124 ? 7.229 12.086 16.809 1.00 90.56 124 LYS A C 1
ATOM 962 O O . LYS A 1 124 ? 6.448 12.987 16.509 1.00 90.56 124 LYS A O 1
ATOM 967 N N . THR A 1 125 ? 7.996 11.460 15.919 1.00 90.12 125 THR A N 1
ATOM 968 C CA . THR A 1 125 ? 7.972 11.757 14.481 1.00 90.12 125 THR A CA 1
ATOM 969 C C . THR A 1 125 ? 6.632 11.376 13.861 1.00 90.12 125 THR A C 1
ATOM 971 O O . THR A 1 125 ? 6.056 12.172 13.121 1.00 90.12 125 THR A O 1
ATOM 974 N N . LEU A 1 126 ? 6.100 10.199 14.203 1.00 89.94 126 LEU A N 1
ATOM 975 C CA . LEU A 1 126 ? 4.811 9.723 13.694 1.00 89.94 126 LEU A CA 1
ATOM 976 C C . LEU A 1 126 ? 3.655 10.647 14.104 1.00 89.94 126 LEU A C 1
ATOM 978 O O . LEU A 1 126 ? 2.870 11.061 13.253 1.00 89.94 126 LEU A O 1
ATOM 982 N N . ASN A 1 127 ? 3.599 11.063 15.372 1.00 90.38 127 ASN A N 1
ATOM 983 C CA . ASN A 1 127 ? 2.588 12.013 15.839 1.00 90.38 127 ASN A CA 1
ATOM 984 C C . ASN A 1 127 ? 2.700 13.367 15.128 1.00 90.38 127 ASN A C 1
ATOM 986 O O . ASN A 1 127 ? 1.697 13.883 14.647 1.00 90.38 127 ASN A O 1
ATOM 990 N N . ALA A 1 128 ? 3.915 13.900 14.965 1.00 90.56 128 ALA A N 1
ATOM 991 C CA . ALA A 1 128 ? 4.116 15.155 14.241 1.00 90.56 128 ALA A CA 1
ATOM 992 C C . ALA A 1 128 ? 3.690 15.073 12.761 1.00 90.56 128 ALA A C 1
ATOM 994 O O . ALA A 1 128 ? 3.247 16.073 12.197 1.00 90.56 128 ALA A O 1
ATOM 995 N N . LEU A 1 129 ? 3.825 13.903 12.126 1.00 88.56 129 LEU A N 1
ATOM 996 C CA . LEU A 1 129 ? 3.328 13.656 10.769 1.00 88.56 129 LEU A CA 1
ATOM 997 C C . LEU A 1 129 ? 1.804 13.588 10.726 1.00 88.56 129 LEU A C 1
ATOM 999 O O . LEU A 1 129 ? 1.195 14.232 9.871 1.00 88.56 129 LEU A O 1
ATOM 1003 N N . ARG A 1 130 ? 1.184 12.865 11.666 1.00 90.75 130 ARG A N 1
ATOM 1004 C CA . ARG A 1 130 ? -0.279 12.796 11.791 1.00 90.75 130 ARG A CA 1
ATOM 1005 C C . ARG A 1 130 ? -0.892 14.184 11.971 1.00 90.75 130 ARG A C 1
ATOM 1007 O O . ARG A 1 130 ? -1.875 14.493 11.306 1.00 90.75 130 ARG A O 1
ATOM 1014 N N . ASP A 1 131 ? -0.277 15.033 12.791 1.00 90.75 131 ASP A N 1
ATOM 1015 C CA . ASP A 1 131 ? -0.754 16.396 13.069 1.00 90.75 131 ASP A CA 1
ATOM 1016 C C . ASP A 1 131 ? -0.714 17.322 11.839 1.00 90.75 131 ASP A C 1
ATOM 1018 O O . ASP A 1 131 ? -1.418 18.331 11.796 1.00 90.75 131 ASP A O 1
ATOM 1022 N N . ARG A 1 132 ? 0.102 16.993 10.830 1.00 89.62 132 ARG A N 1
ATOM 1023 C CA . ARG A 1 132 ? 0.209 17.739 9.563 1.00 89.62 132 ARG A CA 1
ATOM 1024 C C . ARG A 1 132 ? -0.619 17.135 8.432 1.00 89.62 132 ARG A C 1
ATOM 1026 O O . ARG A 1 132 ? -0.720 17.744 7.370 1.00 89.62 132 ARG A O 1
ATOM 1033 N N . ALA A 1 133 ? -1.164 15.940 8.627 1.00 92.12 133 ALA A N 1
ATOM 1034 C CA . ALA A 1 133 ? -1.912 15.238 7.602 1.00 92.12 133 ALA A CA 1
ATOM 1035 C C . ALA A 1 133 ? -3.310 15.842 7.404 1.00 92.12 133 ALA A C 1
ATOM 1037 O O . ALA A 1 133 ? -3.893 16.461 8.298 1.00 92.12 133 ALA A O 1
ATOM 1038 N N . THR A 1 134 ? -3.886 15.609 6.226 1.00 93.94 134 THR A N 1
ATOM 1039 C CA . THR A 1 134 ? -5.281 15.960 5.967 1.00 93.94 134 THR A CA 1
ATOM 1040 C C . THR A 1 134 ? -6.176 15.020 6.761 1.00 93.94 134 THR A C 1
ATOM 1042 O O . THR A 1 134 ? -6.177 13.807 6.543 1.00 93.94 134 THR A O 1
ATOM 1045 N N . LYS A 1 135 ? -6.954 15.593 7.677 1.00 95.25 135 LYS A N 1
ATOM 1046 C CA . LYS A 1 135 ? -7.950 14.875 8.469 1.00 95.25 135 LYS A CA 1
ATOM 1047 C C . LYS A 1 135 ? -9.224 14.680 7.650 1.00 95.25 135 LYS A C 1
ATOM 1049 O O . LYS A 1 135 ? -9.782 15.650 7.138 1.00 95.25 135 LYS A O 1
ATOM 1054 N N . LEU A 1 136 ? -9.690 13.441 7.527 1.00 92.38 136 LEU A N 1
ATOM 1055 C CA . LEU A 1 136 ? -10.861 13.091 6.726 1.00 92.38 136 LEU A CA 1
ATOM 1056 C C . LEU A 1 136 ? -11.859 12.291 7.557 1.00 92.38 136 LEU A C 1
ATOM 1058 O O . LEU A 1 136 ? -11.545 11.194 8.018 1.00 92.38 136 LEU A O 1
ATOM 1062 N N . GLY A 1 137 ? -13.088 12.794 7.655 1.00 87.62 137 GLY A N 1
ATOM 1063 C CA . GLY A 1 137 ? -14.164 12.102 8.359 1.00 87.62 137 GLY A CA 1
ATOM 1064 C C . GLY A 1 137 ? -14.526 10.759 7.717 1.00 87.62 137 GLY A C 1
ATOM 1065 O O . GLY A 1 137 ? -14.618 10.628 6.489 1.00 87.62 137 GLY A O 1
ATOM 1066 N N . VAL A 1 138 ? -14.750 9.748 8.557 1.00 84.19 138 VAL A N 1
ATOM 1067 C CA . VAL A 1 138 ? -15.217 8.406 8.175 1.00 84.19 138 VAL A CA 1
ATOM 1068 C C . VAL A 1 138 ? -16.082 7.832 9.283 1.00 84.19 138 VAL A C 1
ATOM 1070 O O . VAL A 1 138 ? -15.575 7.595 10.372 1.00 84.19 138 VAL A O 1
ATOM 1073 N N . LYS A 1 139 ? -17.365 7.564 8.987 1.00 73.06 139 LYS A N 1
ATOM 1074 C CA . LYS A 1 139 ? -18.395 7.010 9.895 1.00 73.06 139 LYS A CA 1
ATOM 1075 C C . LYS A 1 139 ? -18.365 7.597 11.322 1.00 73.06 139 LYS A C 1
ATOM 1077 O O . LYS A 1 139 ? -19.172 8.467 11.621 1.00 73.06 139 LYS A O 1
ATOM 1082 N N . ASN A 1 140 ? -17.450 7.116 12.169 1.00 77.69 140 ASN A N 1
ATOM 1083 C CA . ASN A 1 140 ? -17.354 7.363 13.610 1.00 77.69 140 ASN A CA 1
ATOM 1084 C C . ASN A 1 140 ? -16.007 7.971 14.064 1.00 77.69 140 ASN A C 1
ATOM 1086 O O . ASN A 1 140 ? -15.659 7.876 15.239 1.00 77.69 140 ASN A O 1
ATOM 1090 N N . GLY A 1 141 ? -15.232 8.567 13.161 1.00 88.88 141 GLY A N 1
ATOM 1091 C CA . GLY A 1 141 ? -13.994 9.266 13.501 1.00 88.88 141 GLY A CA 1
ATOM 1092 C C . GLY A 1 141 ? -13.293 9.788 12.258 1.00 88.88 141 GLY A C 1
ATOM 1093 O O . GLY A 1 141 ? -13.946 10.068 11.253 1.00 88.88 141 GLY A O 1
ATOM 1094 N N . ASP A 1 142 ? -11.972 9.906 12.324 1.00 94.25 142 ASP A N 1
ATOM 1095 C CA . ASP A 1 142 ? -11.176 10.511 11.265 1.00 94.25 142 ASP A CA 1
ATOM 1096 C C . ASP A 1 142 ? -9.987 9.631 10.885 1.00 94.25 142 ASP A C 1
ATOM 1098 O O . ASP A 1 142 ? -9.284 9.112 11.750 1.00 94.25 142 ASP A O 1
ATOM 1102 N N . ILE A 1 143 ? -9.738 9.505 9.584 1.00 95.75 143 ILE A N 1
ATOM 1103 C CA . ILE A 1 143 ? -8.449 9.032 9.073 1.00 95.75 143 ILE A CA 1
ATOM 1104 C C . ILE A 1 143 ? -7.564 10.228 8.749 1.00 95.75 143 ILE A C 1
ATOM 1106 O O . ILE A 1 143 ? -8.043 11.348 8.552 1.00 95.75 143 ILE A O 1
ATOM 1110 N N . TYR A 1 144 ? -6.271 9.968 8.640 1.00 95.88 144 TYR A N 1
ATOM 1111 C CA . TYR A 1 144 ? -5.267 10.977 8.355 1.00 95.88 144 TYR A CA 1
ATOM 1112 C C . TYR A 1 144 ? -4.531 10.560 7.092 1.00 95.88 144 TYR A C 1
ATOM 1114 O O . TYR A 1 144 ? -4.001 9.456 7.017 1.00 95.88 144 TYR A O 1
ATOM 1122 N N . VAL A 1 145 ? -4.532 11.425 6.087 1.00 93.81 145 VAL A N 1
ATOM 1123 C CA . VAL A 1 145 ? -3.938 11.165 4.773 1.00 93.81 145 VAL A CA 1
ATOM 1124 C C . VAL A 1 145 ? -2.968 12.303 4.499 1.00 93.81 145 VAL A C 1
ATOM 1126 O O . VAL A 1 145 ? -3.359 13.471 4.467 1.00 93.81 145 VAL A O 1
ATOM 1129 N N . GLY A 1 146 ? -1.686 11.980 4.405 1.00 87.69 146 GLY A N 1
ATOM 1130 C CA . GLY A 1 146 ? -0.622 12.955 4.214 1.00 87.69 146 GLY A CA 1
ATOM 1131 C C . GLY A 1 146 ? -0.139 13.028 2.775 1.00 87.69 146 GLY A C 1
ATOM 1132 O O . GLY A 1 146 ? -0.556 12.282 1.881 1.00 87.69 146 GLY A O 1
ATOM 1133 N N . GLU A 1 147 ? 0.779 13.962 2.574 1.00 79.19 147 GLU A N 1
ATOM 1134 C CA . GLU A 1 147 ? 1.586 14.033 1.363 1.00 79.19 147 GLU A CA 1
ATOM 1135 C C . GLU A 1 147 ? 2.532 12.811 1.297 1.00 79.19 147 GLU A C 1
ATOM 1137 O O . GLU A 1 147 ? 2.684 12.070 2.270 1.00 79.19 147 GLU A O 1
ATOM 1142 N N . ASP A 1 148 ? 3.100 12.525 0.125 1.00 78.44 148 ASP A N 1
ATOM 1143 C CA . ASP A 1 148 ? 4.022 11.394 -0.111 1.00 78.44 148 ASP A CA 1
ATOM 1144 C C . ASP A 1 148 ? 3.453 9.971 0.063 1.00 78.44 148 ASP A C 1
ATOM 1146 O O . ASP A 1 148 ? 4.200 8.996 0.159 1.00 78.44 148 ASP A O 1
ATOM 1150 N N . GLY A 1 149 ? 2.127 9.803 0.053 1.00 85.19 149 GLY A N 1
ATOM 1151 C CA . GLY A 1 149 ? 1.507 8.470 0.095 1.00 85.19 149 GLY A CA 1
ATOM 1152 C C . GLY A 1 149 ? 1.281 7.918 1.505 1.00 85.19 149 GLY A C 1
ATOM 1153 O O . GLY A 1 149 ? 0.868 6.767 1.639 1.00 85.19 149 GLY A O 1
ATOM 1154 N N . PHE A 1 150 ? 1.597 8.700 2.537 1.00 91.06 150 PHE A N 1
ATOM 1155 C CA . PHE A 1 150 ? 1.445 8.349 3.946 1.00 91.06 150 PHE A CA 1
ATOM 1156 C C . PHE A 1 150 ? -0.021 8.386 4.403 1.00 91.06 150 PHE A C 1
ATOM 1158 O O . PHE A 1 150 ? -0.726 9.353 4.130 1.00 91.06 150 PHE A O 1
ATOM 1165 N N . GLY A 1 151 ? -0.443 7.446 5.253 1.00 94.31 151 GLY A N 1
ATOM 1166 C CA . GLY A 1 151 ? -1.710 7.596 5.971 1.00 94.31 151 GLY A CA 1
ATOM 1167 C C . GLY A 1 151 ? -1.773 6.866 7.308 1.00 94.31 151 GLY A C 1
ATOM 1168 O O . GLY A 1 151 ? -0.975 5.974 7.582 1.00 94.31 151 GLY A O 1
ATOM 1169 N N . PHE A 1 152 ? -2.749 7.229 8.137 1.00 96.00 152 PHE A N 1
ATOM 1170 C CA . PHE A 1 152 ? -2.993 6.638 9.449 1.00 96.00 152 PHE A CA 1
ATOM 1171 C C . PHE A 1 152 ? -4.486 6.426 9.713 1.00 96.00 152 PHE A C 1
ATOM 1173 O O . PHE A 1 152 ? -5.323 7.282 9.404 1.00 96.00 152 PHE A O 1
ATOM 1180 N N . VAL A 1 153 ? -4.807 5.274 10.303 1.00 95.88 153 VAL A N 1
ATOM 1181 C CA . VAL A 1 153 ? -6.161 4.886 10.703 1.00 95.88 153 VAL A CA 1
ATOM 1182 C C . VAL A 1 153 ? -6.160 4.232 12.083 1.00 95.88 153 VAL A C 1
ATOM 1184 O O . VAL A 1 153 ? -5.409 3.288 12.335 1.00 95.88 153 VAL A O 1
ATOM 1187 N N . ASP A 1 154 ? -7.065 4.682 12.948 1.00 95.25 154 ASP A N 1
ATOM 1188 C CA . ASP A 1 154 ? -7.316 4.045 14.240 1.00 95.25 154 ASP A CA 1
ATOM 1189 C C . ASP A 1 154 ? -8.051 2.709 14.078 1.00 95.25 154 ASP A C 1
ATOM 1191 O O . ASP A 1 154 ? -8.922 2.539 13.219 1.00 95.25 154 ASP A O 1
ATOM 1195 N N . TYR A 1 155 ? -7.787 1.765 14.982 1.00 93.88 155 TYR A N 1
ATOM 1196 C CA . TYR A 1 155 ? -8.424 0.441 14.953 1.00 93.88 155 TYR A CA 1
ATOM 1197 C C . TYR A 1 155 ? -9.955 0.450 15.059 1.00 93.88 155 TYR A C 1
ATOM 1199 O O . TYR A 1 155 ? -10.593 -0.534 14.694 1.00 93.88 155 TYR A O 1
ATOM 1207 N N . GLY A 1 156 ? -10.550 1.527 15.579 1.00 92.94 156 GLY A N 1
ATOM 1208 C CA . GLY A 1 156 ? -12.004 1.685 15.672 1.00 92.94 156 GLY A CA 1
ATOM 1209 C C . GLY A 1 156 ? -12.686 2.063 14.352 1.00 92.94 156 GLY A C 1
ATOM 1210 O O . GLY A 1 156 ? -13.913 2.089 14.298 1.00 92.94 156 GLY A O 1
ATOM 1211 N N . LEU A 1 157 ? -11.919 2.367 13.298 1.00 94.06 157 LEU A N 1
ATOM 1212 C CA . LEU A 1 157 ? -12.431 2.903 12.028 1.00 94.06 157 LEU A CA 1
ATOM 1213 C C . LEU A 1 157 ? -12.446 1.881 10.885 1.00 94.06 157 LEU A C 1
ATOM 1215 O O . LEU A 1 157 ? -12.730 2.237 9.736 1.00 94.06 157 LEU A O 1
ATOM 1219 N N . PHE A 1 158 ? -12.139 0.621 11.188 1.00 93.12 158 PHE A N 1
ATOM 1220 C CA . PHE A 1 158 ? -12.256 -0.484 10.248 1.00 93.12 158 PHE A CA 1
ATOM 1221 C C . PHE A 1 158 ? -12.464 -1.825 10.958 1.00 93.12 158 PHE A C 1
ATOM 1223 O O . PHE A 1 158 ? -12.040 -2.043 12.094 1.00 93.12 158 PHE A O 1
ATOM 1230 N N . THR A 1 159 ? -13.104 -2.747 10.255 1.00 91.75 159 THR A N 1
ATOM 1231 C CA . THR A 1 159 ? -13.409 -4.096 10.713 1.00 91.75 159 THR A CA 1
ATOM 1232 C C . THR A 1 159 ? -12.227 -5.026 10.414 1.00 91.75 159 THR A C 1
ATOM 1234 O O . THR A 1 159 ? -11.799 -5.173 9.272 1.00 91.75 159 THR A O 1
ATOM 1237 N N . ARG A 1 160 ? -11.691 -5.703 11.432 1.00 90.38 160 ARG A N 1
ATOM 1238 C CA . ARG A 1 160 ? -10.557 -6.648 11.311 1.00 90.38 160 ARG A CA 1
ATOM 1239 C C . ARG A 1 160 ? -11.013 -8.096 11.092 1.00 90.38 160 ARG A C 1
ATOM 1241 O O . ARG A 1 160 ? -10.502 -9.015 11.721 1.00 90.38 160 ARG A O 1
ATOM 1248 N N . ASP A 1 161 ? -12.034 -8.273 10.264 1.00 89.81 161 ASP A N 1
ATOM 1249 C CA . ASP A 1 161 ? -12.618 -9.573 9.917 1.00 89.81 161 ASP A CA 1
ATOM 1250 C C . ASP A 1 161 ? -12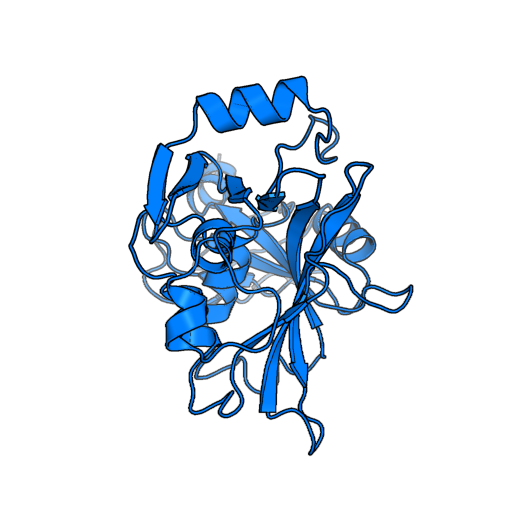.989 -9.573 8.422 1.00 89.81 161 ASP A C 1
ATOM 1252 O O . ASP A 1 161 ? -12.572 -8.698 7.656 1.00 89.81 161 ASP A O 1
ATOM 1256 N N . VAL A 1 162 ? -13.764 -10.560 7.985 1.00 91.38 162 VAL A N 1
ATOM 1257 C CA . VAL A 1 162 ? -14.325 -10.639 6.645 1.00 91.38 162 VAL A CA 1
ATOM 1258 C C . VAL A 1 162 ? -15.379 -9.553 6.450 1.00 91.38 162 VAL A C 1
ATOM 1260 O O . VAL A 1 162 ? -16.387 -9.499 7.149 1.00 91.38 162 VAL A O 1
ATOM 1263 N N . GLN A 1 163 ? -15.166 -8.739 5.427 1.00 92.31 163 GLN A N 1
ATOM 1264 C CA . GLN A 1 163 ? -16.068 -7.689 4.979 1.00 92.31 163 GLN A CA 1
ATOM 1265 C C . GLN A 1 163 ? -16.543 -7.995 3.561 1.00 92.31 163 GLN A C 1
ATOM 1267 O O . GLN A 1 163 ? -15.825 -8.626 2.784 1.00 92.31 163 GLN A O 1
ATOM 1272 N N . ASP A 1 164 ? -17.722 -7.525 3.163 1.00 92.56 164 ASP A N 1
ATOM 1273 C CA . ASP A 1 164 ? -18.022 -7.472 1.735 1.00 92.56 164 ASP A CA 1
ATOM 1274 C C . ASP A 1 164 ? -17.163 -6.393 1.042 1.00 92.56 164 ASP A C 1
ATOM 1276 O O . ASP A 1 164 ? -16.662 -5.460 1.674 1.00 92.56 164 ASP A O 1
ATOM 1280 N N . ALA A 1 165 ? -16.977 -6.533 -0.272 1.00 89.50 165 ALA A N 1
ATOM 1281 C CA . ALA A 1 165 ? -16.098 -5.661 -1.047 1.00 89.50 165 ALA A CA 1
ATOM 1282 C C . ALA A 1 165 ? -16.497 -4.177 -1.004 1.00 89.50 165 ALA A C 1
ATOM 1284 O O . ALA A 1 165 ? -15.615 -3.322 -1.008 1.00 89.50 165 ALA A O 1
ATOM 1285 N N . ASP A 1 166 ? -17.800 -3.872 -0.958 1.00 93.06 166 ASP A N 1
ATOM 1286 C CA . ASP A 1 166 ? -18.281 -2.488 -0.952 1.00 93.06 166 ASP A CA 1
ATOM 1287 C C . ASP A 1 166 ? -18.076 -1.851 0.427 1.00 93.06 166 ASP A C 1
ATOM 1289 O O . ASP A 1 166 ? -17.706 -0.682 0.510 1.00 93.06 166 ASP A O 1
ATOM 1293 N N . THR A 1 167 ? -18.239 -2.620 1.509 1.00 93.69 167 THR A N 1
ATOM 1294 C CA . THR A 1 167 ? -17.905 -2.147 2.859 1.00 93.69 167 THR A CA 1
ATOM 1295 C C . THR A 1 167 ? -16.412 -1.852 2.974 1.00 93.69 167 THR A C 1
ATOM 1297 O O . THR A 1 167 ? -16.051 -0.718 3.296 1.00 93.69 167 THR A O 1
ATOM 1300 N N . PHE A 1 168 ? -15.548 -2.805 2.603 1.00 94.06 168 PHE A N 1
ATOM 1301 C CA . PHE A 1 168 ? -14.093 -2.670 2.736 1.00 94.06 168 PHE A CA 1
ATOM 1302 C C . PHE A 1 168 ? -13.555 -1.375 2.127 1.00 94.06 168 PHE A C 1
ATOM 1304 O O . PHE A 1 168 ? -12.824 -0.638 2.784 1.00 94.06 168 PHE A O 1
ATOM 1311 N N . VAL A 1 169 ? -13.954 -1.051 0.896 1.00 94.31 169 VAL A N 1
ATOM 1312 C CA . VAL A 1 169 ? -13.405 0.094 0.147 1.00 94.31 169 VAL A CA 1
ATOM 1313 C C . VAL A 1 169 ? -13.845 1.459 0.681 1.00 94.31 169 VAL A C 1
ATOM 1315 O O . VAL A 1 169 ? -13.317 2.480 0.239 1.00 94.31 169 VAL A O 1
ATOM 1318 N N . THR A 1 170 ? -14.805 1.484 1.608 1.00 93.50 170 THR A N 1
ATOM 1319 C CA . THR A 1 170 ? -15.289 2.702 2.279 1.00 93.50 170 THR A CA 1
ATOM 1320 C C . THR A 1 170 ? -14.735 2.872 3.692 1.00 93.50 170 THR A C 1
ATOM 1322 O O . THR A 1 170 ? -14.849 3.954 4.269 1.00 93.50 170 THR A O 1
ATOM 1325 N N . GLU A 1 171 ? -14.139 1.826 4.268 1.00 93.19 171 GLU A N 1
ATOM 1326 C CA . GLU A 1 171 ? -13.569 1.879 5.611 1.00 93.19 171 GLU A CA 1
ATOM 1327 C C . GLU A 1 171 ? -12.194 2.554 5.639 1.00 93.19 171 GLU A C 1
ATOM 1329 O O . GLU A 1 171 ? -11.510 2.704 4.620 1.00 93.19 171 GLU A O 1
ATOM 1334 N N . GLY A 1 172 ? -11.775 2.965 6.840 1.00 94.00 172 GLY A N 1
ATOM 1335 C CA . GLY A 1 172 ? -10.578 3.781 7.006 1.00 94.00 172 GLY A CA 1
ATOM 1336 C C . GLY A 1 172 ? -9.300 3.107 6.507 1.00 94.00 172 GLY A C 1
ATOM 1337 O O . GLY A 1 172 ? -8.478 3.768 5.878 1.00 94.00 172 GLY A O 1
ATOM 1338 N N . LEU A 1 173 ? -9.154 1.790 6.704 1.00 95.06 173 LEU A N 1
ATOM 1339 C CA . LEU A 1 173 ? -7.961 1.058 6.272 1.00 95.06 173 LEU A CA 1
ATOM 1340 C C . LEU A 1 173 ? -7.781 1.083 4.753 1.00 95.06 173 LEU A C 1
ATOM 1342 O O . LEU A 1 173 ? -6.693 1.403 4.288 1.00 95.06 173 LEU A O 1
ATOM 1346 N N . ALA A 1 174 ? -8.822 0.787 3.970 1.00 95.12 174 ALA A N 1
ATOM 1347 C CA . ALA A 1 174 ? -8.705 0.799 2.512 1.00 95.12 174 ALA A CA 1
ATOM 1348 C C . ALA A 1 174 ? -8.346 2.198 1.991 1.00 95.12 174 ALA A C 1
ATOM 1350 O O . ALA A 1 174 ? -7.467 2.340 1.140 1.00 95.12 174 ALA A O 1
ATOM 1351 N N . ARG A 1 175 ? -8.977 3.237 2.549 1.00 95.25 175 ARG A N 1
ATOM 1352 C CA . ARG A 1 175 ? -8.715 4.633 2.172 1.00 95.25 175 ARG A CA 1
ATOM 1353 C C . ARG A 1 175 ? -7.289 5.075 2.512 1.00 95.25 175 ARG A C 1
ATOM 1355 O O . ARG A 1 175 ? -6.673 5.771 1.710 1.00 95.25 175 ARG A O 1
ATOM 1362 N N . VAL A 1 176 ? -6.753 4.633 3.651 1.00 95.38 176 VAL A N 1
ATOM 1363 C CA . VAL A 1 176 ? -5.363 4.890 4.062 1.00 95.38 176 VAL A CA 1
ATOM 1364 C C . VAL A 1 176 ? -4.355 4.112 3.215 1.00 95.38 176 VAL A C 1
ATOM 1366 O O . VAL A 1 176 ? -3.352 4.681 2.801 1.00 95.38 176 VAL A O 1
ATOM 1369 N N . LEU A 1 177 ? -4.622 2.845 2.885 1.00 94.75 177 LEU A N 1
ATOM 1370 C CA . LEU A 1 177 ? -3.745 2.052 2.013 1.00 94.75 177 LEU A CA 1
ATOM 1371 C C . LEU A 1 177 ? -3.658 2.624 0.590 1.00 94.75 177 LEU A C 1
ATOM 1373 O O . LEU A 1 177 ? -2.591 2.586 -0.018 1.00 94.75 177 LEU A O 1
ATOM 1377 N N . GLU A 1 178 ? -4.765 3.154 0.065 1.00 93.50 178 GLU A N 1
ATOM 1378 C CA . GLU A 1 178 ? -4.813 3.825 -1.242 1.00 93.50 178 GLU A CA 1
ATOM 1379 C C . GLU A 1 178 ? -4.425 5.313 -1.169 1.00 93.50 178 GLU A C 1
ATOM 1381 O O . GLU A 1 178 ? -4.364 5.982 -2.197 1.00 93.50 178 GLU A O 1
ATOM 1386 N N . ASN A 1 179 ? -4.144 5.831 0.031 1.00 93.44 179 ASN A N 1
ATOM 1387 C CA . ASN A 1 179 ? -3.831 7.234 0.292 1.00 93.44 179 ASN A CA 1
ATOM 1388 C C . ASN A 1 179 ? -4.790 8.216 -0.410 1.00 93.44 179 ASN A C 1
ATOM 1390 O O . ASN A 1 179 ? -4.362 9.120 -1.131 1.00 93.44 179 ASN A O 1
ATOM 1394 N N . THR A 1 180 ? -6.101 8.008 -0.253 1.00 92.00 180 THR A N 1
ATOM 1395 C CA . THR A 1 180 ? -7.119 8.757 -1.001 1.00 92.00 180 THR A CA 1
ATOM 1396 C C . THR A 1 180 ? -7.967 9.664 -0.118 1.00 92.00 180 THR A C 1
ATOM 1398 O O . THR A 1 180 ? -8.413 9.283 0.966 1.00 92.00 180 THR A O 1
ATOM 1401 N N . THR A 1 181 ? -8.239 10.873 -0.615 1.00 91.94 181 THR A N 1
ATOM 1402 C CA . THR A 1 181 ? -9.193 11.806 -0.001 1.00 91.94 181 THR A CA 1
ATOM 1403 C C . THR A 1 181 ? -10.641 11.485 -0.357 1.00 91.94 181 THR A C 1
ATOM 1405 O O . THR A 1 181 ? -11.565 11.899 0.344 1.00 91.94 181 THR A O 1
ATOM 1408 N N . GLU A 1 182 ? -10.848 10.682 -1.398 1.00 92.88 182 GLU A N 1
ATOM 1409 C CA . GLU A 1 182 ? -12.161 10.246 -1.856 1.00 92.88 182 GLU A CA 1
ATOM 1410 C C . GLU A 1 182 ? -12.853 9.359 -0.806 1.00 92.88 182 GLU A C 1
ATOM 1412 O O . GLU A 1 182 ? -12.186 8.679 -0.018 1.00 92.88 182 GLU A O 1
ATOM 1417 N N . PRO A 1 183 ? -14.197 9.306 -0.786 1.00 92.62 183 PRO A N 1
ATOM 1418 C CA . PRO A 1 183 ? -14.944 8.449 0.140 1.00 92.62 183 PRO A CA 1
ATOM 1419 C C . PRO A 1 183 ? -14.791 6.948 -0.161 1.00 92.62 183 PRO A C 1
ATOM 1421 O O . PRO A 1 183 ? -15.234 6.117 0.627 1.00 92.62 183 PRO A O 1
ATOM 1424 N N . ILE A 1 184 ? -14.200 6.599 -1.308 1.00 93.44 184 ILE A N 1
ATOM 1425 C CA . ILE A 1 184 ? -14.032 5.227 -1.789 1.00 93.44 184 ILE A CA 1
ATOM 1426 C C . ILE A 1 184 ? -12.602 5.049 -2.303 1.00 93.44 184 ILE A C 1
ATOM 1428 O O . ILE A 1 184 ? -12.150 5.824 -3.145 1.00 93.44 184 ILE A O 1
ATOM 1432 N N . ALA A 1 185 ? -11.942 3.977 -1.867 1.00 94.12 185 ALA A N 1
ATOM 1433 C CA . ALA A 1 185 ? -10.699 3.473 -2.445 1.00 94.12 185 ALA A CA 1
ATOM 1434 C C . ALA A 1 185 ? -10.994 2.797 -3.804 1.00 94.12 185 ALA A C 1
ATOM 1436 O O . ALA A 1 185 ? -11.448 1.651 -3.869 1.00 94.12 185 ALA A O 1
ATOM 1437 N N . ARG A 1 186 ? -10.853 3.545 -4.907 1.00 92.12 186 ARG A N 1
ATOM 1438 C CA . ARG A 1 186 ? -11.309 3.156 -6.257 1.00 92.12 186 ARG A CA 1
ATOM 1439 C C . ARG A 1 186 ? -10.461 2.032 -6.856 1.00 92.12 186 ARG A C 1
ATOM 1441 O O . ARG A 1 186 ? -11.007 1.138 -7.513 1.00 92.12 186 ARG A O 1
ATOM 1448 N N . ASN A 1 187 ? -9.153 2.046 -6.618 1.00 89.38 187 ASN A N 1
ATOM 1449 C CA . ASN A 1 187 ? -8.253 0.999 -7.096 1.00 89.38 187 ASN A CA 1
ATOM 1450 C C . ASN A 1 187 ? -8.492 -0.301 -6.323 1.00 89.38 187 ASN A C 1
ATOM 1452 O O . ASN A 1 187 ? -8.678 -1.354 -6.935 1.00 89.38 187 ASN A O 1
ATOM 1456 N N . LEU A 1 188 ? -8.613 -0.229 -4.996 1.00 91.19 188 LEU A N 1
ATOM 1457 C CA . LEU A 1 188 ? -8.995 -1.370 -4.166 1.00 91.19 188 LEU A CA 1
ATOM 1458 C C . LEU A 1 188 ? -10.396 -1.883 -4.495 1.00 91.19 188 LEU A C 1
ATOM 1460 O O . LEU A 1 188 ? -10.594 -3.091 -4.465 1.00 91.19 188 LEU A O 1
ATOM 1464 N N . LYS A 1 189 ? -11.344 -1.025 -4.890 1.00 91.44 189 LYS A N 1
ATOM 1465 C CA . LYS A 1 189 ? -12.657 -1.460 -5.397 1.00 91.44 189 LYS A CA 1
ATOM 1466 C C . LYS A 1 189 ? -12.552 -2.266 -6.681 1.00 91.44 189 LYS A C 1
ATOM 1468 O O . LYS A 1 189 ? -13.216 -3.290 -6.810 1.00 91.44 189 LYS A O 1
ATOM 1473 N N . THR A 1 190 ? -11.698 -1.833 -7.603 1.00 87.06 190 THR A N 1
ATOM 1474 C CA . THR A 1 190 ? -11.426 -2.583 -8.835 1.00 87.06 190 THR A CA 1
ATOM 1475 C C . THR A 1 190 ? -10.842 -3.961 -8.521 1.00 87.06 190 THR A C 1
ATOM 1477 O O . THR A 1 190 ? -11.191 -4.937 -9.177 1.00 87.06 190 THR A O 1
ATOM 1480 N N . ILE A 1 191 ? -9.994 -4.056 -7.493 1.00 86.12 191 ILE A N 1
ATOM 1481 C CA . ILE A 1 191 ? -9.339 -5.304 -7.083 1.00 86.12 191 ILE A CA 1
ATOM 1482 C C . ILE A 1 191 ? -10.291 -6.213 -6.299 1.00 86.12 191 ILE A C 1
ATOM 1484 O O . ILE A 1 191 ? -10.398 -7.388 -6.614 1.00 86.12 191 ILE A O 1
ATOM 1488 N N . ALA A 1 192 ? -10.984 -5.702 -5.283 1.00 86.88 192 ALA A N 1
ATOM 1489 C CA . ALA A 1 192 ? -11.833 -6.467 -4.366 1.00 86.88 192 ALA A CA 1
ATOM 1490 C C . ALA A 1 192 ? -13.161 -6.946 -4.979 1.00 86.88 192 ALA A C 1
ATOM 1492 O O . ALA A 1 192 ? -13.963 -7.559 -4.280 1.00 86.88 192 ALA A O 1
ATOM 1493 N N . ASP A 1 193 ? -13.394 -6.670 -6.263 1.00 82.19 193 ASP A N 1
ATOM 1494 C CA . ASP A 1 193 ? -14.644 -6.906 -6.978 1.00 82.19 193 ASP A CA 1
ATOM 1495 C C . ASP A 1 193 ? -15.307 -8.271 -6.685 1.00 82.19 193 ASP A C 1
ATOM 1497 O O . ASP A 1 193 ? -14.677 -9.337 -6.702 1.00 82.19 193 ASP A O 1
ATOM 1501 N N . LYS A 1 194 ? -16.631 -8.226 -6.476 1.00 83.50 194 LYS A N 1
ATOM 1502 C CA . LYS A 1 194 ? -17.458 -9.371 -6.064 1.00 83.50 194 LYS A CA 1
ATOM 1503 C C . LYS A 1 194 ? -17.458 -10.516 -7.079 1.00 83.50 194 LYS A C 1
ATOM 1505 O O . LYS A 1 194 ? -17.687 -11.654 -6.674 1.00 83.50 194 LYS A O 1
ATOM 1510 N N . ALA A 1 195 ? -17.197 -10.264 -8.366 1.00 80.81 195 ALA A N 1
ATOM 1511 C CA . ALA A 1 195 ? -17.136 -11.338 -9.357 1.00 80.81 195 ALA A CA 1
ATOM 1512 C C . ALA A 1 195 ? -15.899 -12.230 -9.163 1.00 80.81 195 ALA A C 1
ATOM 1514 O O . ALA A 1 195 ? -15.949 -13.424 -9.455 1.00 80.81 195 ALA A O 1
ATOM 1515 N N . ASN A 1 196 ? -14.799 -11.670 -8.649 1.00 77.69 196 ASN A N 1
ATOM 1516 C CA . ASN A 1 196 ? -13.567 -12.416 -8.382 1.00 77.69 196 ASN A CA 1
ATOM 1517 C C . ASN A 1 196 ? -13.465 -12.881 -6.925 1.00 77.69 196 ASN A C 1
ATOM 1519 O O . ASN A 1 196 ? -12.908 -13.950 -6.662 1.00 77.69 196 ASN A O 1
ATOM 1523 N N . TYR A 1 197 ? -14.038 -12.115 -5.995 1.00 82.44 197 TYR A N 1
ATOM 1524 C CA . TYR A 1 197 ? -13.999 -12.388 -4.560 1.00 82.44 197 TYR A CA 1
ATOM 1525 C C . TYR A 1 197 ? -15.410 -12.408 -3.950 1.00 82.44 197 TYR A C 1
ATOM 1527 O O . TYR A 1 197 ? -15.747 -11.574 -3.107 1.00 82.44 197 TYR A O 1
ATOM 1535 N N . PRO A 1 198 ? -16.265 -13.374 -4.342 1.00 84.25 198 PRO A N 1
ATOM 1536 C CA . PRO A 1 198 ? -17.667 -13.419 -3.920 1.00 84.25 198 PRO A CA 1
ATOM 1537 C C . PRO A 1 198 ? -17.850 -13.636 -2.413 1.00 84.25 198 PRO A C 1
ATOM 1539 O O . PRO A 1 198 ? -18.936 -13.411 -1.886 1.00 84.25 198 PRO A O 1
ATOM 1542 N N . ARG A 1 199 ? -16.803 -14.073 -1.702 1.00 86.38 199 ARG A N 1
ATOM 1543 C CA . ARG A 1 199 ? -16.814 -14.253 -0.243 1.00 86.38 199 ARG A CA 1
ATOM 1544 C C . ARG A 1 199 ? -16.180 -13.085 0.517 1.00 86.38 199 ARG A C 1
ATOM 1546 O O . ARG A 1 199 ? -15.940 -13.224 1.719 1.00 86.38 199 ARG A O 1
ATOM 1553 N N . GLY A 1 200 ? -15.933 -11.969 -0.171 1.00 88.81 200 GLY A N 1
ATOM 1554 C CA . GLY A 1 200 ? -15.506 -10.704 0.411 1.00 88.81 200 GLY A CA 1
ATOM 1555 C C . GLY A 1 200 ? -13.995 -10.541 0.567 1.00 88.81 200 GLY A C 1
ATOM 1556 O O . GLY A 1 200 ? -13.189 -11.260 -0.033 1.00 88.81 200 GLY A O 1
ATOM 1557 N N . VAL A 1 201 ? -13.629 -9.570 1.396 1.00 90.19 201 VAL A N 1
ATOM 1558 C CA . VAL A 1 201 ? -12.261 -9.196 1.744 1.00 90.19 201 VAL A CA 1
ATOM 1559 C C . VAL A 1 201 ? -11.999 -9.591 3.190 1.00 90.19 201 VAL A C 1
ATOM 1561 O O . VAL A 1 201 ? -12.715 -9.168 4.088 1.00 90.19 201 VAL A O 1
ATOM 1564 N N . ASN A 1 202 ? -10.983 -10.411 3.424 1.00 89.50 202 ASN A N 1
ATOM 1565 C CA . ASN A 1 202 ? -10.524 -10.767 4.757 1.00 89.50 202 ASN A CA 1
ATOM 1566 C C . ASN A 1 202 ? -9.396 -9.821 5.184 1.00 89.50 202 ASN A C 1
ATOM 1568 O O . ASN A 1 202 ? -8.308 -9.855 4.600 1.00 89.50 202 ASN A O 1
ATOM 1572 N N . VAL A 1 203 ? -9.667 -8.989 6.190 1.00 90.75 203 VAL A N 1
ATOM 1573 C CA . VAL A 1 203 ? -8.692 -8.072 6.786 1.00 90.75 203 VAL A CA 1
ATOM 1574 C C . VAL A 1 203 ? -8.116 -8.717 8.043 1.00 90.75 203 VAL A C 1
ATOM 1576 O O . VAL A 1 203 ? -8.786 -8.809 9.064 1.00 90.75 203 VAL A O 1
ATOM 1579 N N . TRP A 1 204 ? -6.856 -9.143 7.979 1.00 85.38 204 TRP A N 1
ATOM 1580 C CA . TRP A 1 204 ? -6.189 -9.896 9.050 1.00 85.38 204 TRP A CA 1
ATOM 1581 C C . TRP A 1 204 ? -4.768 -9.389 9.313 1.00 85.38 204 TRP A C 1
ATOM 1583 O O . TRP A 1 204 ? -4.157 -8.715 8.481 1.00 85.38 204 TRP A O 1
ATOM 1593 N N . GLY A 1 205 ? -4.216 -9.704 10.487 1.00 82.25 205 GLY A N 1
ATOM 1594 C CA . GLY A 1 205 ? -2.851 -9.306 10.849 1.00 82.25 205 GLY A CA 1
ATOM 1595 C C . GLY A 1 205 ? -2.686 -7.808 11.131 1.00 82.25 205 GLY A C 1
ATOM 1596 O O . GLY A 1 205 ? -1.557 -7.327 11.202 1.00 82.25 205 GLY A O 1
ATOM 1597 N N . PHE A 1 206 ? -3.798 -7.088 11.311 1.00 89.19 206 PHE A N 1
ATOM 1598 C CA . PHE A 1 206 ? -3.856 -5.686 11.738 1.00 89.19 206 PHE A CA 1
ATOM 1599 C C . PHE A 1 206 ? -4.327 -5.551 13.191 1.00 89.19 206 PHE A C 1
ATOM 1601 O O . PHE A 1 206 ? -5.079 -4.647 13.537 1.00 89.19 206 PHE A O 1
ATOM 1608 N N . ASP A 1 207 ? -3.913 -6.473 14.055 1.00 89.38 207 ASP A N 1
ATOM 1609 C CA . ASP A 1 207 ? -4.246 -6.419 15.480 1.00 89.38 207 ASP A CA 1
ATOM 1610 C C . ASP A 1 207 ? -3.410 -5.358 16.215 1.00 89.38 207 ASP A C 1
ATOM 1612 O O . ASP A 1 207 ? -2.278 -5.093 15.793 1.00 89.38 207 ASP A O 1
ATOM 1616 N N . PRO A 1 208 ? -3.904 -4.774 17.322 1.00 91.12 208 PRO A N 1
ATOM 1617 C CA . PRO A 1 208 ? -3.131 -3.841 18.130 1.00 91.12 208 PRO A CA 1
ATOM 1618 C C . PRO A 1 208 ? -1.898 -4.521 18.709 1.00 91.12 208 PRO A C 1
ATOM 1620 O O . PRO A 1 208 ? -1.951 -5.673 19.150 1.00 91.12 208 PRO A O 1
ATOM 1623 N N . VAL A 1 209 ? -0.785 -3.796 18.751 1.00 91.12 209 VAL A N 1
ATOM 1624 C CA . VAL A 1 209 ? 0.470 -4.281 19.334 1.00 91.12 209 VAL A CA 1
ATOM 1625 C C . VAL A 1 209 ? 0.973 -3.300 20.381 1.00 91.12 209 VAL A C 1
ATOM 1627 O O . VAL A 1 209 ? 0.849 -2.092 20.228 1.00 91.12 209 VAL A O 1
ATOM 1630 N N . LYS A 1 210 ? 1.557 -3.816 21.468 1.00 88.75 210 LYS A N 1
ATOM 1631 C CA . LYS A 1 210 ? 2.112 -2.964 22.537 1.00 88.75 210 LYS A CA 1
ATOM 1632 C C . LYS A 1 210 ? 3.378 -2.223 22.107 1.00 88.75 210 LYS A C 1
ATOM 1634 O O . LYS A 1 210 ? 3.663 -1.150 22.621 1.00 88.75 210 LYS A O 1
ATOM 1639 N N . THR A 1 211 ? 4.145 -2.817 21.200 1.00 89.12 211 THR A N 1
ATOM 1640 C CA . THR A 1 211 ? 5.386 -2.252 20.667 1.00 89.12 211 THR A CA 1
ATOM 1641 C C . THR A 1 211 ? 5.206 -2.041 19.171 1.00 89.12 211 THR A C 1
ATOM 1643 O O . THR A 1 211 ? 4.729 -2.978 18.521 1.00 89.12 211 THR A O 1
ATOM 1646 N N . PRO A 1 212 ? 5.583 -0.868 18.621 1.00 89.50 212 PRO A N 1
ATOM 1647 C CA . PRO A 1 212 ? 5.491 -0.609 17.192 1.00 89.50 212 PRO A CA 1
ATOM 1648 C C . PRO A 1 212 ? 6.129 -1.738 16.378 1.00 89.50 212 PRO A C 1
ATOM 1650 O O . PRO A 1 212 ? 7.274 -2.125 16.614 1.00 89.50 212 PRO A O 1
ATOM 1653 N N . ALA A 1 213 ? 5.366 -2.295 15.442 1.00 88.31 213 ALA A N 1
ATOM 1654 C CA . ALA A 1 213 ? 5.765 -3.440 14.640 1.00 88.31 213 ALA A CA 1
ATOM 1655 C C . ALA A 1 213 ? 5.650 -3.107 13.155 1.00 88.31 213 ALA A C 1
ATOM 1657 O O . ALA A 1 213 ? 4.545 -2.974 12.617 1.00 88.31 213 ALA A O 1
ATOM 1658 N N . LEU A 1 214 ? 6.802 -3.002 12.494 1.00 87.19 214 LEU A N 1
ATOM 1659 C CA . LEU A 1 214 ? 6.880 -2.835 11.051 1.00 87.19 214 LEU A CA 1
ATOM 1660 C C . LEU A 1 214 ? 6.494 -4.141 10.350 1.00 87.19 214 LEU A C 1
ATOM 1662 O O . LEU A 1 214 ? 6.919 -5.233 10.739 1.00 87.19 214 LEU A O 1
ATOM 1666 N N . LYS A 1 215 ? 5.670 -4.022 9.317 1.00 86.69 215 LYS A N 1
ATOM 1667 C CA . LYS A 1 215 ? 5.105 -5.129 8.553 1.00 86.69 215 LYS A CA 1
ATOM 1668 C C . LYS A 1 215 ? 4.994 -4.767 7.076 1.00 86.69 215 LYS A C 1
ATOM 1670 O O . LYS A 1 215 ? 5.172 -3.614 6.692 1.00 86.69 215 LYS A O 1
ATOM 1675 N N . ILE A 1 216 ? 4.688 -5.767 6.256 1.00 86.06 216 ILE A N 1
ATOM 1676 C CA . ILE A 1 216 ? 4.417 -5.602 4.829 1.00 86.06 216 ILE A CA 1
ATOM 1677 C C . ILE A 1 216 ? 2.941 -5.874 4.581 1.00 86.06 216 ILE A C 1
ATOM 1679 O O . ILE A 1 216 ? 2.427 -6.919 4.984 1.00 86.06 216 ILE A O 1
ATOM 1683 N N . VAL A 1 217 ? 2.272 -4.946 3.902 1.00 88.56 217 VAL A N 1
ATOM 1684 C CA . VAL A 1 217 ? 0.922 -5.168 3.389 1.00 88.56 217 VAL A CA 1
ATOM 1685 C C . VAL A 1 217 ? 1.008 -6.165 2.257 1.00 88.56 217 VAL A C 1
ATOM 1687 O O . VAL A 1 217 ? 1.708 -5.932 1.270 1.00 88.56 217 VAL A O 1
ATOM 1690 N N . SER A 1 218 ? 0.265 -7.254 2.389 1.00 85.06 218 SER A N 1
ATOM 1691 C CA . SER A 1 218 ? 0.128 -8.260 1.348 1.00 85.06 218 SER A CA 1
ATOM 1692 C C . SER A 1 218 ? -1.295 -8.301 0.805 1.00 85.06 218 SER A C 1
ATOM 1694 O O . SER A 1 218 ? -2.267 -8.228 1.560 1.00 85.06 218 SER A O 1
ATOM 1696 N N . LEU A 1 219 ? -1.404 -8.428 -0.515 1.00 84.06 219 LEU A N 1
ATOM 1697 C CA . LEU A 1 219 ? -2.642 -8.713 -1.227 1.00 84.06 219 LEU A CA 1
ATOM 1698 C C . LEU A 1 219 ? -2.548 -10.136 -1.772 1.00 84.06 219 LEU A C 1
ATOM 1700 O O . LEU A 1 219 ? -1.686 -10.439 -2.599 1.00 84.06 219 LEU A O 1
ATOM 1704 N N . THR A 1 220 ? -3.420 -11.020 -1.300 1.00 80.12 220 THR A N 1
ATOM 1705 C CA . THR A 1 220 ? -3.410 -12.436 -1.685 1.00 80.12 220 THR A CA 1
ATOM 1706 C C . THR A 1 220 ? -4.800 -12.941 -2.045 1.00 80.12 220 THR A C 1
ATOM 1708 O O . THR A 1 220 ? -5.803 -12.541 -1.458 1.00 80.12 220 THR A O 1
ATOM 1711 N N . SER A 1 221 ? -4.867 -13.822 -3.045 1.00 74.50 221 SER A N 1
ATOM 1712 C CA . SER A 1 221 ? -6.084 -14.553 -3.389 1.00 74.50 221 SER A CA 1
ATOM 1713 C C . SER A 1 221 ? -5.972 -15.991 -2.891 1.00 74.50 221 SER A C 1
ATOM 1715 O O . SER A 1 221 ? -5.155 -16.760 -3.403 1.00 74.50 221 SER A O 1
ATOM 1717 N N . GLY A 1 222 ? -6.836 -16.396 -1.963 1.00 63.88 222 GLY A N 1
ATOM 1718 C CA . GLY A 1 222 ? -6.992 -17.810 -1.630 1.00 63.88 222 GLY A CA 1
ATOM 1719 C C . GLY A 1 222 ? -7.769 -18.522 -2.738 1.00 63.88 222 GLY A C 1
ATOM 1720 O O . GLY A 1 222 ? -8.998 -18.483 -2.749 1.00 63.88 222 GLY A O 1
ATOM 1721 N N . ARG A 1 223 ? -7.059 -19.140 -3.695 1.00 53.78 223 ARG A N 1
ATOM 1722 C CA . ARG A 1 223 ? -7.664 -19.881 -4.826 1.00 53.78 223 ARG A CA 1
ATOM 1723 C C . ARG A 1 223 ? -8.029 -21.330 -4.494 1.00 53.78 223 ARG A C 1
ATOM 1725 O O . ARG A 1 223 ? -8.566 -22.033 -5.346 1.00 53.78 223 ARG A O 1
ATOM 1732 N N . LEU A 1 224 ? -7.738 -21.786 -3.276 1.00 51.94 224 LEU A N 1
ATOM 1733 C CA . LEU A 1 224 ? -8.205 -23.083 -2.797 1.00 51.94 224 LEU A CA 1
ATOM 1734 C C . LEU A 1 224 ? -9.730 -23.038 -2.617 1.00 51.94 224 LEU A C 1
ATOM 1736 O O . LEU A 1 224 ? -10.285 -21.999 -2.256 1.00 51.94 224 LEU A O 1
ATOM 1740 N N . LEU A 1 225 ? -10.385 -24.183 -2.841 1.00 43.16 225 LEU A N 1
ATOM 1741 C CA . LEU A 1 225 ? -11.846 -24.402 -2.849 1.00 43.16 225 LEU A CA 1
ATOM 1742 C C . LEU A 1 225 ? -12.613 -23.793 -1.652 1.00 43.16 225 LEU A C 1
ATOM 1744 O O . LEU A 1 225 ? -13.831 -23.653 -1.705 1.00 43.16 225 LEU A O 1
ATOM 1748 N N . ALA A 1 226 ? -11.915 -23.408 -0.582 1.00 48.66 226 ALA A N 1
ATOM 1749 C CA . ALA A 1 226 ? -12.480 -22.904 0.658 1.00 48.66 226 ALA A CA 1
ATOM 1750 C C . ALA A 1 226 ? -12.368 -21.386 0.889 1.00 48.66 226 ALA A C 1
ATOM 1752 O O . ALA A 1 226 ? -12.844 -20.956 1.943 1.00 48.66 226 ALA A O 1
ATOM 1753 N N . SER A 1 227 ? -11.814 -20.554 -0.010 1.00 61.75 227 SER A N 1
ATOM 1754 C CA . SER A 1 227 ? -11.658 -19.123 0.323 1.00 61.75 227 SER A CA 1
ATOM 1755 C C . SER A 1 227 ? -12.304 -18.079 -0.585 1.00 61.75 227 SER A C 1
ATOM 1757 O O . SER A 1 227 ? -12.948 -17.230 0.015 1.00 61.75 227 SER A O 1
ATOM 1759 N N . TYR A 1 228 ? -12.249 -18.109 -1.928 1.00 77.88 228 TYR A N 1
ATOM 1760 C CA . TYR A 1 228 ? -12.903 -17.107 -2.827 1.00 77.88 228 TYR A CA 1
ATOM 1761 C C . TYR A 1 228 ? -12.923 -15.656 -2.276 1.00 77.88 228 TYR A C 1
ATOM 1763 O O . TYR A 1 228 ? -13.907 -14.922 -2.410 1.00 77.88 228 TYR A O 1
ATOM 1771 N N . ARG A 1 229 ? -11.842 -15.282 -1.588 1.00 83.75 229 ARG A N 1
ATOM 1772 C CA . ARG A 1 229 ? -11.677 -14.062 -0.797 1.00 83.75 229 ARG A CA 1
ATOM 1773 C C . ARG A 1 229 ? -10.408 -13.378 -1.251 1.00 83.75 229 ARG A C 1
ATOM 1775 O O . ARG A 1 229 ? -9.411 -14.053 -1.533 1.00 83.75 229 ARG A O 1
ATOM 1782 N N . LEU A 1 230 ? -10.452 -12.056 -1.250 1.00 85.38 230 LEU A N 1
ATOM 1783 C CA . LEU A 1 230 ? -9.243 -11.253 -1.225 1.00 85.38 230 LEU A CA 1
ATOM 1784 C C . LEU A 1 230 ? -8.771 -11.194 0.224 1.00 85.38 230 LEU A C 1
ATOM 1786 O O . LEU A 1 230 ? -9.551 -10.891 1.116 1.00 85.38 230 LEU A O 1
ATOM 1790 N N . TYR A 1 231 ? -7.507 -11.477 0.471 1.00 86.06 231 TYR A N 1
ATOM 1791 C CA . TYR A 1 231 ? -6.887 -11.303 1.774 1.00 86.06 231 TYR A CA 1
ATOM 1792 C C . TYR A 1 231 ? -6.035 -10.042 1.730 1.00 86.06 231 TYR A C 1
ATOM 1794 O O . TYR A 1 231 ? -5.179 -9.899 0.854 1.00 86.06 231 TYR A O 1
ATOM 1802 N N . VAL A 1 232 ? -6.273 -9.152 2.688 1.00 88.06 232 VAL A N 1
ATOM 1803 C CA . VAL A 1 232 ? -5.494 -7.935 2.914 1.00 88.06 232 VAL A CA 1
ATOM 1804 C C . VAL A 1 232 ? -4.817 -8.108 4.263 1.00 88.06 232 VAL A C 1
ATOM 1806 O O . VAL A 1 232 ? -5.446 -7.979 5.314 1.00 88.06 232 VAL A O 1
ATOM 1809 N N . GLY A 1 233 ? -3.551 -8.518 4.222 1.00 81.00 233 GLY A N 1
ATOM 1810 C CA . GLY A 1 233 ? -2.796 -8.930 5.399 1.00 81.00 233 GLY A CA 1
ATOM 1811 C C . GLY A 1 233 ? -1.744 -7.923 5.823 1.00 81.00 233 GLY A C 1
ATOM 1812 O O . GLY A 1 233 ? -0.917 -7.532 5.004 1.00 81.00 233 GLY A O 1
ATOM 1813 N N . GLY A 1 234 ? -1.729 -7.587 7.113 1.00 62.12 234 GLY A N 1
ATOM 1814 C CA . GLY A 1 234 ? -0.628 -6.882 7.783 1.00 62.12 234 GLY A CA 1
ATOM 1815 C C . GLY A 1 234 ? 0.445 -7.826 8.344 1.00 62.12 234 GLY A C 1
ATOM 1816 O O . GLY A 1 234 ? 1.329 -7.394 9.076 1.00 62.12 234 GLY A O 1
ATOM 1817 N N . ASN A 1 235 ? 0.355 -9.129 8.066 1.00 61.66 235 ASN A N 1
ATOM 1818 C CA . ASN A 1 235 ? 1.312 -10.145 8.498 1.00 61.66 235 ASN A CA 1
ATOM 1819 C C . ASN A 1 235 ? 1.317 -11.302 7.484 1.00 61.66 235 ASN A C 1
ATOM 1821 O O . ASN A 1 235 ? 0.252 -11.808 7.137 1.00 61.66 235 ASN A O 1
ATOM 1825 N N . SER A 1 236 ? 2.488 -11.751 7.039 1.00 54.00 236 SER A N 1
ATOM 1826 C CA . SER A 1 236 ? 2.650 -13.078 6.436 1.00 54.00 236 SER A CA 1
ATOM 1827 C C . SER A 1 236 ? 2.955 -14.054 7.580 1.00 54.00 236 SER A C 1
ATOM 1829 O O . SER A 1 236 ? 3.721 -13.757 8.495 1.00 54.00 236 SER A O 1
ATOM 1831 N N . CYS A 1 237 ? 2.254 -15.180 7.631 1.00 42.59 237 CYS A N 1
ATOM 1832 C CA . CYS A 1 237 ? 2.257 -16.073 8.795 1.00 42.59 237 CYS A CA 1
ATOM 1833 C C . CYS A 1 237 ? 3.456 -17.035 8.833 1.00 42.59 237 CYS A C 1
ATOM 1835 O O . CYS A 1 237 ? 3.662 -17.678 9.856 1.00 42.59 237 CYS A O 1
ATOM 1837 N N . ASN A 1 238 ? 4.252 -17.103 7.765 1.00 46.62 238 ASN A N 1
ATOM 1838 C CA . ASN A 1 238 ? 5.430 -17.955 7.661 1.00 46.62 238 ASN A CA 1
ATOM 1839 C C . ASN A 1 238 ? 6.650 -17.106 7.313 1.00 46.62 238 ASN A C 1
ATOM 1841 O O . ASN A 1 238 ? 6.539 -16.107 6.610 1.00 46.62 238 ASN A O 1
ATOM 1845 N N . CYS A 1 239 ? 7.799 -17.519 7.832 1.00 43.31 239 CYS A N 1
ATOM 1846 C CA . CYS A 1 239 ? 9.045 -16.763 7.886 1.00 43.31 239 CYS A CA 1
ATOM 1847 C C . CYS A 1 239 ? 9.643 -16.362 6.528 1.00 43.31 239 CYS A C 1
ATOM 1849 O O . CYS A 1 239 ? 10.592 -15.587 6.528 1.00 43.31 239 CYS A O 1
ATOM 1851 N N . ASP A 1 240 ? 9.062 -16.778 5.403 1.00 48.38 240 ASP A N 1
ATOM 1852 C CA . ASP A 1 240 ? 9.493 -16.373 4.071 1.00 48.38 240 ASP A CA 1
ATOM 1853 C C . ASP A 1 240 ? 8.351 -15.632 3.373 1.00 48.38 240 ASP A C 1
ATOM 1855 O O . ASP A 1 240 ? 7.324 -16.181 2.973 1.00 48.38 240 ASP A O 1
ATOM 1859 N N . ASN A 1 241 ? 8.527 -14.312 3.339 1.00 60.09 241 ASN A N 1
ATOM 1860 C CA . ASN A 1 241 ? 7.662 -13.310 2.733 1.00 60.09 241 ASN A CA 1
ATOM 1861 C C . ASN A 1 241 ? 7.640 -13.429 1.199 1.00 60.09 241 ASN A C 1
ATOM 1863 O O . ASN A 1 241 ? 7.831 -12.420 0.528 1.00 60.09 241 ASN A O 1
ATOM 1867 N N . ASP A 1 242 ? 7.462 -14.611 0.630 1.00 70.44 242 ASP A N 1
ATOM 1868 C CA . ASP A 1 242 ? 7.521 -14.785 -0.818 1.00 70.44 242 ASP A CA 1
ATOM 1869 C C . ASP A 1 242 ? 6.432 -13.952 -1.488 1.00 70.44 242 ASP A C 1
ATOM 1871 O O . ASP A 1 242 ? 5.277 -13.938 -1.059 1.00 70.44 242 ASP A O 1
ATOM 1875 N N . GLY A 1 243 ? 6.804 -13.205 -2.514 1.00 77.06 243 GLY A N 1
ATOM 1876 C CA . GLY A 1 243 ? 5.889 -12.376 -3.264 1.00 77.06 243 GLY A CA 1
ATOM 1877 C C . GLY A 1 243 ? 6.593 -11.452 -4.234 1.00 77.06 243 GLY A C 1
ATOM 1878 O O . GLY A 1 243 ? 7.813 -11.444 -4.371 1.00 77.06 243 GLY A O 1
ATOM 1879 N N . TYR A 1 244 ? 5.796 -10.658 -4.937 1.00 82.56 244 TYR A N 1
ATOM 1880 C CA . TYR A 1 244 ? 6.331 -9.636 -5.828 1.00 82.56 244 TYR A CA 1
ATOM 1881 C C . TYR A 1 244 ? 6.178 -8.246 -5.226 1.00 82.56 244 TYR A C 1
ATOM 1883 O O . TYR A 1 244 ? 5.174 -7.955 -4.575 1.00 82.56 244 TYR A O 1
ATOM 1891 N N . ALA A 1 245 ? 7.143 -7.380 -5.517 1.00 86.25 245 ALA A N 1
ATOM 1892 C CA . ALA A 1 245 ? 7.115 -5.957 -5.212 1.00 86.25 245 ALA A CA 1
ATOM 1893 C C . ALA A 1 245 ? 7.373 -5.131 -6.483 1.00 86.25 245 ALA A C 1
ATOM 1895 O O . ALA A 1 245 ? 8.005 -5.599 -7.439 1.00 86.25 245 ALA A O 1
ATOM 1896 N N . PHE A 1 246 ? 6.888 -3.890 -6.493 1.00 87.62 246 PHE A N 1
ATOM 1897 C CA . PHE A 1 246 ? 7.109 -2.959 -7.597 1.00 87.62 246 PHE A CA 1
ATOM 1898 C C . PHE A 1 246 ? 8.201 -1.950 -7.250 1.00 87.62 246 PHE A C 1
ATOM 1900 O O . PHE A 1 246 ? 8.145 -1.273 -6.223 1.00 87.62 246 PHE A O 1
ATOM 1907 N N . GLY A 1 247 ? 9.189 -1.856 -8.135 1.00 89.25 247 GLY A N 1
ATOM 1908 C CA . GLY A 1 247 ? 10.153 -0.765 -8.155 1.00 89.25 247 GLY A CA 1
ATOM 1909 C C . GLY A 1 247 ? 9.803 0.173 -9.299 1.00 89.25 247 GLY A C 1
ATOM 1910 O O . GLY A 1 247 ? 9.380 -0.287 -10.357 1.00 89.25 247 GLY A O 1
ATOM 1911 N N . GLY A 1 248 ? 9.954 1.479 -9.133 1.00 87.12 248 GLY A N 1
ATOM 1912 C CA . GLY A 1 248 ? 9.622 2.400 -10.210 1.00 87.12 248 GLY A CA 1
ATOM 1913 C C . GLY A 1 248 ? 10.244 3.776 -10.093 1.00 87.12 248 GLY A C 1
ATOM 1914 O O . GLY A 1 248 ? 10.988 4.070 -9.159 1.00 87.12 248 GLY A O 1
ATOM 1915 N N . LEU A 1 249 ? 9.913 4.590 -11.087 1.00 82.94 249 LEU A N 1
ATOM 1916 C CA . LEU A 1 249 ? 10.424 5.931 -11.336 1.00 82.94 249 LEU A CA 1
ATOM 1917 C C . LEU A 1 249 ? 9.268 6.817 -11.763 1.00 82.94 249 LEU A C 1
ATOM 1919 O O . LEU A 1 249 ? 8.311 6.340 -12.389 1.00 82.94 249 LEU A O 1
ATOM 1923 N N . ASN A 1 250 ? 9.386 8.103 -11.472 1.00 76.00 250 ASN A N 1
ATOM 1924 C CA . ASN A 1 250 ? 8.481 9.080 -12.044 1.00 76.00 250 ASN A CA 1
ATOM 1925 C C . ASN A 1 250 ? 8.893 9.359 -13.494 1.00 76.00 250 ASN A C 1
ATOM 1927 O O . ASN A 1 250 ? 10.080 9.463 -13.818 1.00 76.00 250 ASN A O 1
ATOM 1931 N N . SER A 1 251 ? 7.917 9.469 -14.397 1.00 69.94 251 SER A N 1
ATOM 1932 C CA . SER A 1 251 ? 8.183 9.729 -15.821 1.00 69.94 251 SER A CA 1
ATOM 1933 C C . SER A 1 251 ? 8.952 11.039 -16.066 1.00 69.94 251 SER A C 1
ATOM 1935 O O . SER A 1 251 ? 9.698 11.142 -17.049 1.00 69.94 251 SER A O 1
ATOM 1937 N N . GLY A 1 252 ? 8.818 12.026 -15.169 1.00 65.75 252 GLY A N 1
ATOM 1938 C CA . GLY A 1 252 ? 9.632 13.245 -15.149 1.00 65.75 252 GLY A CA 1
ATOM 1939 C C . GLY A 1 252 ? 11.111 12.975 -14.841 1.00 65.75 252 GLY A C 1
ATOM 1940 O O . GLY A 1 252 ? 11.980 13.421 -15.589 1.00 65.75 252 GLY A O 1
ATOM 1941 N N . GLU A 1 253 ? 11.404 12.162 -13.823 1.00 67.25 253 GLU A N 1
ATOM 1942 C CA . GLU A 1 253 ? 12.772 11.751 -13.457 1.00 67.25 253 GLU A CA 1
ATOM 1943 C C . GLU A 1 253 ? 13.428 10.923 -14.570 1.00 67.25 253 GLU A C 1
ATOM 1945 O O . GLU A 1 253 ? 14.591 11.136 -14.912 1.00 67.25 253 GLU A O 1
ATOM 1950 N N . ALA A 1 254 ? 12.652 10.046 -15.212 1.00 60.81 254 ALA A N 1
ATOM 1951 C CA . ALA A 1 254 ? 13.092 9.281 -16.376 1.00 60.81 254 ALA A CA 1
ATOM 1952 C C . ALA A 1 254 ? 13.452 10.170 -17.581 1.00 60.81 254 ALA A C 1
ATOM 1954 O O . ALA A 1 254 ? 14.272 9.796 -18.417 1.00 60.81 254 ALA A O 1
ATOM 1955 N N . SER A 1 255 ? 12.839 11.355 -17.678 1.00 53.62 255 SER A N 1
ATOM 1956 C CA . SER A 1 255 ? 13.117 12.327 -18.740 1.00 53.62 255 SER A CA 1
ATOM 1957 C C . SER A 1 255 ? 14.321 13.223 -18.414 1.00 53.62 255 SER A C 1
ATOM 1959 O O . SER A 1 255 ? 14.990 13.673 -19.339 1.00 53.62 255 SER A O 1
ATOM 1961 N N . ALA A 1 256 ? 14.603 13.483 -17.131 1.00 53.09 256 ALA A N 1
ATOM 1962 C CA . ALA A 1 256 ? 15.689 14.360 -16.680 1.00 53.09 256 ALA A CA 1
ATOM 1963 C C . ALA A 1 256 ? 17.089 13.740 -16.838 1.00 53.09 256 ALA A C 1
ATOM 1965 O O . ALA A 1 256 ? 18.056 14.468 -17.021 1.00 53.09 256 ALA A O 1
ATOM 1966 N N . GLN A 1 257 ? 17.195 12.407 -16.878 1.00 55.12 257 GLN A N 1
ATOM 1967 C CA . GLN A 1 257 ? 18.441 11.691 -17.203 1.00 55.12 257 GLN A CA 1
ATOM 1968 C C . GLN A 1 257 ? 18.896 11.849 -18.674 1.00 55.12 257 GLN A C 1
ATOM 1970 O O . GLN A 1 257 ? 19.826 11.172 -19.109 1.00 55.12 257 GLN A O 1
ATOM 1975 N N . LYS A 1 258 ? 18.238 12.718 -19.458 1.00 48.28 258 LYS A N 1
ATOM 1976 C CA . LYS A 1 258 ? 18.595 13.052 -20.847 1.00 48.28 258 LYS A CA 1
ATOM 1977 C C . LYS A 1 258 ? 19.652 14.156 -20.993 1.00 48.28 258 LYS A C 1
ATOM 1979 O O . LYS A 1 258 ? 20.008 14.440 -22.134 1.00 48.28 258 LYS A O 1
ATOM 1984 N N . ASN A 1 259 ? 20.138 14.753 -19.902 1.00 36.22 259 ASN A N 1
ATOM 1985 C CA . ASN A 1 259 ? 21.095 15.866 -19.941 1.00 36.22 259 ASN A CA 1
ATOM 1986 C C . ASN A 1 259 ? 22.386 15.543 -19.191 1.00 36.22 259 ASN A C 1
ATOM 1988 O O . ASN A 1 259 ? 22.288 15.234 -17.984 1.00 36.22 259 ASN A O 1
#

Secondary structure (DSSP, 8-state):
----S-EEE----SSS---EEEE--SSS-EEEEEE-SS-HHHHHHHHTSEEEEE-SS-EEEEEEPEEPPHHHHHHHHHTTTTTTIIIIISSSS-EEEEEEEE-SSEEEES--B-TTSPBP--HHHHHHHHTTSEEEEETTEEEEE-GGG-EEEEGGGS-SSEE-HHHHTTSHHHHHHTT-SSSS-HHHHHHS-TTT-TT-EEEES----SS-EEEEEEEEE--STTT--EEEES--SSS----BEEEEEEHHHHHHTT-

Sequence (259 aa):
MKLSRYGLIESKSSRPHINLIGVPGDKEDLVVARFGPDTYAVNRAAMRQEYTHSSDVLSMPIITFKPKTTAESIAIVACKFRDLAKKDIFNPNWLQAGYVLRDSEGVWANPPVADNGEPIVDAKTLNALRDRATKLGVKNGDIYVGEDGFGFVDYGLFTRDVQDADTFVTEGLARVLENTTEPIARNLKTIADKANYPRGVNVWGFDPVKTPALKIVSLTSGRLLASYRLYVGGNSCNCDNDGYAFGGLNSGEASAQKN

Radius of gyration: 18.06 Å; chains: 1; bounding box: 41×42×51 Å

Foldseek 3Di:
DFDPAWDWFDFPDPDDAFTWIWAHDPVFIWIKGKFFLFAPVVSQVVLQDWHAGPGPLFHFGIDRWDFDFLQVLLRSCLRCVPPHCPPDAQPVFKAWSFKWKFAQFFIKGPADADPVRHHDQDPVVVVVQQVQFDWADADPGTKGFHPPLIIIDGPVQDDQAFDALQRHQQTRVLCSSNSDNDSGNVSSSSNQDCVQQVRGEHRHQGDHDNGIDMFTFIWGDPPPPPGSYTYTHRDDPDPINGHMTMTIDTVVVSVVSPD

pLDDT: mean 80.79, std 13.47, range [36.22, 96.0]